Protein AF-A0A1D1Z7X8-F1 (afdb_monomer)

Solvent-accessible surface area (backbone atoms only — not comparable to full-atom values): 15334 Å² total; per-residue (Å²): 135,70,69,63,62,55,56,52,53,52,50,54,51,50,54,54,48,56,72,64,55,74,83,73,84,87,85,90,83,86,85,88,86,89,80,90,84,84,87,86,90,85,90,82,87,83,89,82,79,88,72,81,82,78,79,73,79,79,70,75,81,59,60,70,57,56,52,48,51,51,53,49,52,49,48,50,51,47,45,63,72,40,41,64,57,66,52,46,54,58,52,51,52,50,52,52,54,50,63,73,69,57,52,79,68,55,54,52,53,49,51,53,51,50,66,76,37,48,67,60,52,52,52,52,50,50,51,49,54,50,50,51,50,51,49,63,71,69,49,81,80,85,85,76,86,88,79,84,56,75,56,77,78,62,76,87,37,45,44,31,65,66,59,48,53,50,50,48,58,72,53,64,83,52,56,74,68,54,48,53,49,52,50,55,46,52,79,67,64,80,67,56,60,86,35,69,54,64,72,39,67,74,42,89,63,61,54,84,43,74,69,54,53,50,54,50,50,51,52,46,53,50,50,15,47,56,51,35,35,65,75,67,68,54,56,78,87,74,59,89,76,88,133

Nearest PDB structures (foldseek):
  8ave-assembly1_C  TM=1.870E-01  e=8.401E+00  Homo sapiens

Mean predicted aligned error: 17.9 Å

Sequence (243 aa):
MEGDRGVEMERVNSGMQHLLAVDGTGEEGGDAVTSRDGSGAGDSQAHRQLQPQKQQNRRLPDFLQTVNLKYVKLGYHYLITYLVTLLLIPLMAVIIIELSRTSPNDLHQLWLSLQYNLVGVLVCSTFLVFGSTAYYMTRPRTIYLVDYACYRAPDALRASFGRFMDHSRLNGAFDESALEFQRKILERSGLGDETYVPEAMHHLPPQPSMAAARKEAEQVIFGALDVLFRNTAIRPKDVGILV

InterPro domains:
  IPR012392 Very-long-chain 3-ketoacyl-CoA synthase [PTHR31561] (86-243)
  IPR013601 FAE1/Type III polyketide synthase-like protein [PF08392] (135-243)
  IPR016039 Thiolase-like [SSF53901] (129-243)

Secondary structure (DSSP, 8-state):
--HHHHHHHHHHHHHHHHHHHTT-----------------------------------PPP-HHHHHHHHHHHHHHHHHHHHHHHHHHHHHHHHHHHHHHH--HHHHHHHHHHHHHTHHHHHHHHHHHHHHHHHHHHHSPPPP-----------GGGB--HHHHHHHHHHT----HHHHHHHHHHHHHS---TT-B--GGGGSSS----HHHHHHHHHHHHHHHHHHHHHHH---GGG-----

pLDDT: mean 74.36, std 23.83, range [25.55, 97.88]

Radius of gyration: 36.3 Å; Cα contacts (8 Å, |Δi|>4): 78; chains: 1; bounding b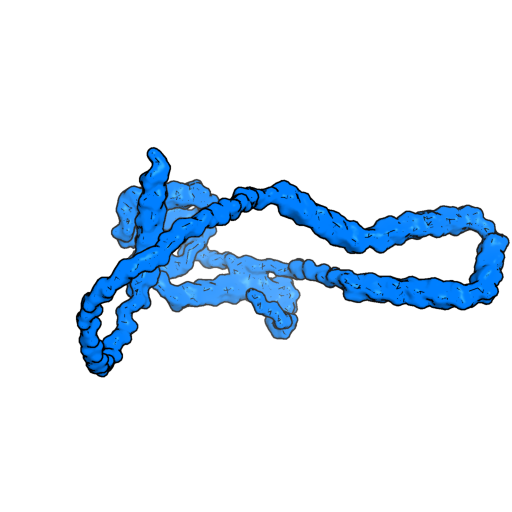ox: 63×59×100 Å

Organism: NCBI:txid1678845

Foldseek 3Di:
DPVVVVVVVVVVVVLVVVVVCPVPDDDDDDDDDDDDDDDDDDDDDDDDDDDDPPPPPPDDPPVVVVVVVVVVVVVVVVCVLCVCVVVVVVVVVVVVVCVVVDDPVVVVVVVVVCVVPVVVVVVVVVCVVVVVVCSVVPDDDDDDDPDFFFADDPPVQQAALVNLLVLVVQLVSDDPVRSVVVSVCCVVVPDHSRDGDQPQVNDNVRHDDPVSVVVVCCCGVVRGVVVVCVVNVDDPVNDPDDD

Structure (mmCIF, N/CA/C/O backbone):
data_AF-A0A1D1Z7X8-F1
#
_entry.id   AF-A0A1D1Z7X8-F1
#
loop_
_atom_site.group_PDB
_atom_site.id
_atom_site.type_symbol
_atom_site.label_atom_id
_atom_site.label_alt_id
_atom_site.label_comp_id
_atom_site.label_asym_id
_atom_site.label_entity_id
_atom_site.label_seq_id
_atom_site.pdbx_PDB_ins_code
_atom_site.Cartn_x
_atom_site.Cartn_y
_atom_site.Cartn_z
_atom_site.occupancy
_atom_site.B_iso_or_equiv
_atom_site.auth_seq_id
_atom_site.auth_comp_id
_atom_site.auth_asym_id
_atom_site.auth_atom_id
_atom_site.pdbx_PDB_model_num
ATOM 1 N N . MET A 1 1 ? 12.574 11.710 39.703 1.00 45.50 1 MET A N 1
ATOM 2 C CA . MET A 1 1 ? 11.470 11.939 38.744 1.00 45.50 1 MET A CA 1
ATOM 3 C C . MET A 1 1 ? 11.555 11.059 37.483 1.00 45.50 1 MET A C 1
ATOM 5 O O . MET A 1 1 ? 10.720 11.211 36.602 1.00 45.50 1 MET A O 1
ATOM 9 N N . GLU A 1 2 ? 12.479 10.087 37.414 1.00 38.19 2 GLU A N 1
ATOM 10 C CA . GLU A 1 2 ? 12.555 9.107 36.306 1.00 38.19 2 GLU A CA 1
ATOM 11 C C . GLU A 1 2 ? 11.939 7.739 36.664 1.00 38.19 2 GLU A C 1
ATOM 13 O O . GLU A 1 2 ? 11.502 7.014 35.781 1.00 38.19 2 GLU A O 1
ATOM 18 N N . GLY A 1 3 ? 11.871 7.396 37.958 1.00 36.97 3 GLY A N 1
ATOM 19 C CA . GLY A 1 3 ? 11.413 6.078 38.422 1.00 36.97 3 GLY A CA 1
ATOM 20 C C . GLY A 1 3 ? 9.899 5.852 38.355 1.00 36.97 3 GLY A C 1
ATOM 21 O O . GLY A 1 3 ? 9.470 4.717 38.203 1.00 36.97 3 GLY A O 1
ATOM 22 N N . ASP A 1 4 ? 9.094 6.915 38.409 1.00 46.50 4 ASP A N 1
ATOM 23 C CA . ASP A 1 4 ? 7.625 6.808 38.477 1.00 46.50 4 ASP A CA 1
ATOM 24 C C . ASP A 1 4 ? 6.996 6.509 37.101 1.00 46.50 4 ASP A C 1
ATOM 26 O O . ASP A 1 4 ? 6.030 5.763 36.982 1.00 46.50 4 ASP A O 1
ATOM 30 N N . ARG A 1 5 ? 7.640 6.986 36.025 1.00 48.72 5 ARG A N 1
ATOM 31 C CA . ARG A 1 5 ? 7.215 6.759 34.631 1.00 48.72 5 ARG A CA 1
ATOM 32 C C . ARG A 1 5 ? 7.403 5.309 34.170 1.00 48.72 5 ARG A C 1
ATOM 34 O O . ARG A 1 5 ? 6.677 4.848 33.294 1.00 48.72 5 ARG A O 1
ATOM 41 N N . GLY A 1 6 ? 8.378 4.598 34.744 1.00 42.38 6 GLY A N 1
ATOM 42 C CA . GLY A 1 6 ? 8.618 3.180 34.452 1.00 42.38 6 GLY A CA 1
ATOM 43 C C . GLY A 1 6 ? 7.566 2.271 35.089 1.00 42.38 6 GLY A C 1
ATOM 44 O O . GLY A 1 6 ? 7.064 1.360 34.438 1.00 42.38 6 GLY A O 1
ATOM 45 N N . VAL A 1 7 ? 7.169 2.582 36.324 1.00 49.97 7 VAL A N 1
ATOM 46 C CA . VAL A 1 7 ? 6.159 1.821 37.074 1.00 49.97 7 VAL A CA 1
ATOM 47 C C . VAL A 1 7 ? 4.753 2.024 36.490 1.00 49.97 7 VAL A C 1
ATOM 49 O O . VAL A 1 7 ? 3.949 1.095 36.474 1.00 49.97 7 VAL A O 1
ATOM 52 N N . GLU A 1 8 ? 4.457 3.212 35.954 1.00 50.00 8 GLU A N 1
ATOM 53 C CA . GLU A 1 8 ? 3.184 3.518 35.286 1.00 50.00 8 GLU A CA 1
ATOM 54 C C . GLU A 1 8 ? 3.036 2.771 33.946 1.00 50.00 8 GLU A C 1
ATOM 56 O O . GLU A 1 8 ?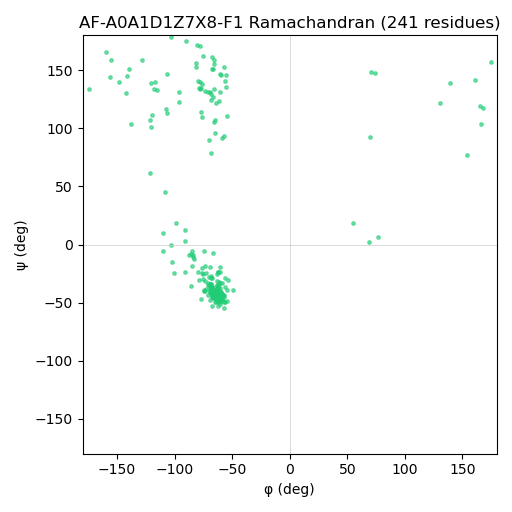 1.999 2.159 33.689 1.00 50.00 8 GLU A O 1
ATOM 61 N N . MET A 1 9 ? 4.106 2.702 33.144 1.00 51.19 9 MET A N 1
ATOM 62 C CA . MET A 1 9 ? 4.153 1.895 31.914 1.00 51.19 9 MET A CA 1
ATOM 63 C C . MET A 1 9 ? 3.985 0.393 32.185 1.00 51.19 9 MET A C 1
ATOM 65 O O . MET A 1 9 ? 3.295 -0.299 31.436 1.00 51.19 9 MET A O 1
ATOM 69 N N . GLU A 1 10 ? 4.585 -0.120 33.262 1.00 41.56 10 GLU A N 1
ATOM 70 C CA . GLU A 1 10 ? 4.494 -1.536 33.634 1.00 41.56 10 GLU A CA 1
ATOM 71 C C . GLU A 1 10 ? 3.081 -1.917 34.113 1.00 41.56 10 GLU A C 1
ATOM 73 O O . GLU A 1 10 ? 2.591 -2.998 33.786 1.00 41.56 10 GLU A O 1
ATOM 78 N N . ARG A 1 11 ? 2.362 -0.999 34.781 1.00 47.16 11 ARG A N 1
ATOM 79 C CA . ARG A 1 11 ? 0.949 -1.194 35.162 1.00 47.16 11 ARG A CA 1
ATOM 80 C C . ARG A 1 11 ? -0.015 -1.115 33.979 1.00 47.16 11 ARG A C 1
ATOM 82 O O . ARG A 1 11 ? -0.945 -1.914 33.923 1.00 47.16 11 ARG A O 1
ATOM 89 N N . VAL A 1 12 ? 0.219 -0.221 33.015 1.00 57.09 12 VAL A N 1
ATOM 90 C CA . VAL A 1 12 ? -0.582 -0.145 31.776 1.00 57.09 12 VAL A CA 1
ATOM 91 C C . VAL A 1 12 ? -0.389 -1.405 30.924 1.00 57.09 12 VAL A C 1
ATOM 93 O O . VAL A 1 12 ? -1.363 -1.979 30.440 1.00 57.09 12 VAL A O 1
ATOM 96 N N . ASN A 1 13 ? 0.850 -1.893 30.804 1.00 37.47 13 ASN A N 1
ATOM 97 C CA . ASN A 1 13 ? 1.148 -3.144 30.106 1.00 37.47 13 ASN A CA 1
ATOM 98 C C . ASN A 1 13 ? 0.532 -4.358 30.829 1.00 37.47 13 ASN A C 1
ATOM 100 O O . ASN A 1 13 ? -0.032 -5.235 30.182 1.00 37.47 13 ASN A O 1
ATOM 104 N N . SER A 1 14 ? 0.559 -4.375 32.166 1.00 39.00 14 SER A N 1
ATOM 105 C CA . SER A 1 14 ? -0.084 -5.412 32.985 1.00 39.00 14 SER A CA 1
ATOM 106 C C . SER A 1 14 ? -1.616 -5.415 32.841 1.00 39.00 14 SER A C 1
ATOM 108 O O . SER A 1 14 ? -2.216 -6.474 32.668 1.00 39.00 14 SER A O 1
ATOM 110 N N . GLY A 1 15 ? -2.261 -4.242 32.791 1.00 46.81 15 GLY A N 1
ATOM 111 C CA . GLY A 1 15 ? -3.705 -4.121 32.545 1.00 46.81 15 GLY A CA 1
ATOM 112 C C . GLY A 1 15 ? -4.127 -4.565 31.139 1.00 46.81 15 GLY A C 1
ATOM 113 O O . GLY A 1 15 ? -5.135 -5.254 30.982 1.00 46.81 15 GLY A O 1
ATOM 114 N N . MET A 1 16 ? -3.326 -4.250 30.114 1.00 47.25 16 MET A N 1
ATOM 115 C CA . MET A 1 16 ? -3.554 -4.739 28.747 1.00 47.25 16 MET A CA 1
ATOM 116 C C . MET A 1 16 ? -3.322 -6.250 28.618 1.00 47.25 16 MET A C 1
ATOM 118 O O . MET A 1 16 ? -4.069 -6.924 27.910 1.00 47.25 16 MET A O 1
ATOM 122 N N . GLN A 1 17 ? -2.330 -6.802 29.323 1.00 39.53 17 GLN A N 1
ATOM 123 C CA . GLN A 1 17 ? -2.089 -8.247 29.367 1.00 39.53 17 GLN A CA 1
ATOM 124 C C . GLN A 1 17 ? -3.207 -8.988 30.102 1.00 39.53 17 GLN A C 1
ATOM 126 O O . GLN A 1 17 ? -3.608 -10.058 29.658 1.00 39.53 17 GLN A O 1
ATOM 131 N N . HIS A 1 18 ? -3.781 -8.406 31.156 1.00 37.75 18 HIS A N 1
ATOM 132 C CA . HIS A 1 18 ? -4.925 -8.993 31.854 1.00 37.75 18 HIS A CA 1
ATOM 133 C C . HIS A 1 18 ? -6.205 -8.984 30.998 1.00 37.75 18 HIS A C 1
ATOM 135 O O . HIS A 1 18 ? -7.032 -9.878 31.132 1.00 37.75 18 HIS A O 1
ATOM 141 N N . LEU A 1 19 ? -6.361 -8.030 30.072 1.00 42.38 19 LEU A N 1
ATOM 142 C CA . LEU A 1 19 ? -7.465 -8.027 29.101 1.00 42.38 19 LEU A CA 1
ATOM 143 C C . LEU A 1 19 ? -7.293 -9.101 28.006 1.00 42.38 19 LEU A C 1
ATOM 145 O O . LEU A 1 19 ? -8.279 -9.558 27.437 1.00 42.38 19 LEU A O 1
ATOM 149 N N . LEU A 1 20 ? -6.052 -9.521 27.732 1.00 41.31 20 LEU A N 1
ATOM 150 C CA . LEU A 1 20 ? -5.718 -10.589 26.778 1.00 41.31 20 LEU A CA 1
ATOM 151 C C . LEU A 1 20 ? -5.649 -11.985 27.428 1.00 41.31 20 LEU A C 1
ATOM 153 O O . LEU A 1 20 ? -5.824 -12.983 26.738 1.00 41.31 20 LEU A O 1
ATOM 157 N N . ALA A 1 21 ? -5.404 -12.073 28.738 1.00 32.09 21 ALA A N 1
ATOM 158 C CA . ALA A 1 21 ? -5.201 -13.337 29.454 1.00 32.09 21 ALA A CA 1
ATOM 159 C C . ALA A 1 21 ? -6.494 -14.005 29.962 1.00 32.09 21 ALA A C 1
ATOM 161 O O . ALA A 1 21 ? -6.448 -15.148 30.413 1.00 32.09 21 ALA A O 1
ATOM 162 N N . VAL A 1 22 ? -7.649 -13.335 29.884 1.00 39.47 22 VAL A N 1
ATOM 163 C CA . VAL A 1 22 ? -8.938 -13.892 30.351 1.00 39.47 22 VAL A CA 1
ATOM 164 C C . VAL A 1 22 ? -9.511 -14.962 29.398 1.00 39.47 22 VAL A C 1
ATOM 166 O O . VAL A 1 22 ? -10.458 -15.647 29.762 1.00 39.47 22 VAL A O 1
ATOM 169 N N . ASP A 1 23 ? -8.895 -15.205 28.236 1.00 41.06 23 ASP A N 1
ATOM 170 C CA . ASP A 1 23 ? -9.329 -16.238 27.269 1.00 41.06 23 ASP A CA 1
ATOM 171 C C . ASP A 1 23 ? -8.519 -17.556 27.354 1.00 41.06 23 ASP A C 1
ATOM 173 O O . ASP A 1 23 ? -8.474 -18.345 26.414 1.00 41.06 23 ASP A O 1
ATOM 177 N N . GLY A 1 24 ? -7.820 -17.794 28.472 1.00 33.66 24 GLY A N 1
ATOM 178 C CA . GLY A 1 24 ? -6.835 -18.876 28.602 1.00 33.66 24 GLY A CA 1
ATOM 179 C C . GLY A 1 24 ? -7.184 -20.054 29.518 1.00 33.66 24 GLY A C 1
ATOM 180 O O . GLY A 1 24 ? -6.280 -20.835 29.809 1.00 33.66 24 GLY A O 1
ATOM 181 N N . THR A 1 25 ? -8.416 -20.205 30.022 1.00 31.66 25 THR A N 1
ATOM 182 C CA . THR A 1 25 ? -8.720 -21.285 30.989 1.00 31.66 25 THR A CA 1
ATOM 183 C C . THR A 1 25 ? -10.055 -21.997 30.754 1.00 31.66 25 THR A C 1
ATOM 185 O O . THR A 1 25 ? -11.112 -21.508 31.147 1.00 31.66 25 THR A O 1
ATOM 188 N N . GLY A 1 26 ? -9.953 -23.203 30.189 1.00 27.92 26 GLY A N 1
ATOM 189 C CA . GLY A 1 26 ? -10.945 -24.287 30.135 1.00 27.92 26 GLY A CA 1
ATOM 190 C C . GLY A 1 26 ? -10.475 -25.297 29.076 1.00 27.92 26 GLY A C 1
ATOM 191 O O . GLY A 1 26 ? -10.257 -24.896 27.943 1.00 27.92 26 GLY A O 1
ATOM 192 N N . GLU A 1 27 ? -10.187 -26.575 29.317 1.00 29.81 27 GLU A N 1
ATOM 193 C CA . GLU A 1 27 ? -10.420 -27.499 30.428 1.00 29.81 27 GLU A CA 1
ATOM 194 C C . GLU A 1 27 ? -9.238 -28.500 30.488 1.00 29.81 27 GLU A C 1
ATOM 196 O O . GLU A 1 27 ? -8.782 -28.976 29.447 1.00 29.81 27 GLU A O 1
ATOM 201 N N . GLU A 1 28 ? -8.758 -28.854 31.688 1.00 28.80 28 GLU A N 1
ATOM 202 C CA . GLU A 1 28 ? -7.925 -30.046 31.917 1.00 28.80 28 GLU A CA 1
ATOM 203 C C . GLU A 1 28 ? -8.817 -31.205 32.389 1.00 28.80 28 GLU A C 1
ATOM 205 O O . GLU A 1 28 ? -9.485 -31.106 33.420 1.00 28.80 28 GLU A O 1
ATOM 210 N N . GLY A 1 29 ? -8.793 -32.322 31.657 1.00 26.14 29 GLY A N 1
ATOM 211 C CA . GLY A 1 29 ? -9.195 -33.645 32.135 1.00 26.14 29 GLY A CA 1
ATOM 212 C C . GLY A 1 29 ? -7.936 -34.486 32.334 1.00 26.14 29 GLY A C 1
ATOM 213 O O . GLY A 1 29 ? -7.214 -34.744 31.373 1.00 26.14 29 GLY A O 1
ATOM 214 N N . GLY A 1 30 ? -7.640 -34.824 33.589 1.00 25.55 30 GLY A N 1
ATOM 215 C CA . GLY A 1 30 ? -6.384 -35.442 34.000 1.00 25.55 30 GLY A CA 1
ATOM 216 C C . GLY A 1 30 ? -6.284 -36.948 33.772 1.00 25.55 30 GLY A C 1
ATOM 217 O O . GLY A 1 30 ? -7.265 -37.615 33.476 1.00 25.55 30 GLY A O 1
ATOM 218 N N . ASP A 1 31 ? -5.074 -37.456 33.999 1.00 26.67 31 ASP A N 1
ATOM 219 C CA . ASP A 1 31 ? -4.826 -38.785 34.548 1.00 26.67 31 ASP A CA 1
ATOM 220 C C . ASP A 1 31 ? -3.448 -38.821 35.224 1.00 26.67 31 ASP A C 1
ATOM 222 O O . ASP A 1 31 ? -2.499 -38.133 34.846 1.00 26.67 31 ASP 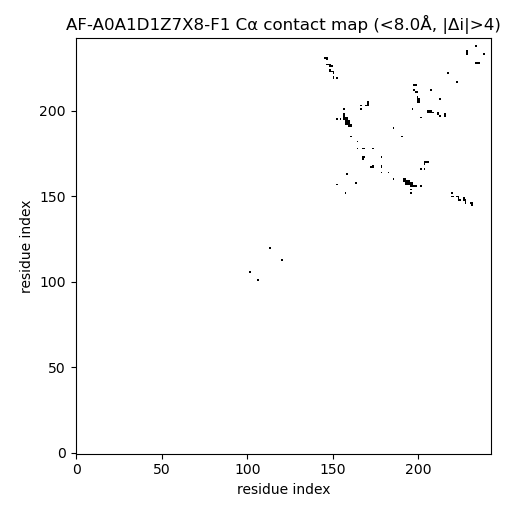A O 1
ATOM 226 N N . ALA A 1 32 ? -3.401 -39.580 36.312 1.00 27.08 32 ALA A N 1
ATOM 227 C CA . ALA A 1 32 ? -2.393 -39.554 37.356 1.00 27.08 32 ALA A CA 1
ATOM 228 C C . ALA A 1 32 ? -1.195 -40.500 37.112 1.00 27.08 32 ALA A C 1
ATOM 230 O O . ALA A 1 32 ? -1.231 -41.369 36.246 1.00 27.08 32 ALA A O 1
ATOM 231 N N . VAL A 1 33 ? -0.207 -40.399 38.020 1.00 29.33 33 VAL A N 1
ATOM 232 C CA . VAL A 1 33 ? 0.449 -41.509 38.760 1.00 29.33 33 VAL A CA 1
ATOM 233 C C . VAL A 1 33 ? 1.999 -41.504 38.749 1.00 29.33 33 VAL A C 1
ATOM 235 O O . VAL A 1 33 ? 2.650 -41.693 37.728 1.00 29.33 33 VAL A O 1
ATOM 238 N N . THR A 1 34 ? 2.538 -41.451 39.985 1.00 28.58 34 THR A N 1
ATOM 239 C CA . THR A 1 34 ? 3.837 -41.939 40.536 1.00 28.58 34 THR A CA 1
ATOM 240 C C . THR A 1 34 ? 5.159 -41.256 40.164 1.00 28.58 34 THR A C 1
ATOM 242 O O . THR A 1 34 ? 5.353 -40.862 39.030 1.00 28.58 34 THR A O 1
ATOM 245 N N . SER A 1 35 ? 6.204 -41.185 41.001 1.00 26.95 35 SER A N 1
ATOM 246 C CA . SER A 1 35 ? 6.477 -41.341 42.450 1.00 26.95 35 SER A CA 1
ATOM 247 C C . SER A 1 35 ? 8.007 -41.236 42.624 1.00 26.95 35 SER A C 1
ATOM 249 O O . SER A 1 35 ? 8.727 -41.641 41.715 1.00 26.95 35 SER A O 1
ATOM 251 N N . ARG A 1 36 ? 8.451 -40.882 43.848 1.00 29.61 36 ARG A N 1
ATOM 252 C CA . ARG A 1 36 ? 9.789 -41.111 44.457 1.00 29.61 36 ARG A CA 1
ATOM 253 C C . ARG A 1 36 ? 10.938 -40.238 43.946 1.00 29.61 36 ARG A C 1
ATOM 255 O O . ARG A 1 36 ? 11.033 -39.970 42.762 1.00 29.61 36 ARG A O 1
ATOM 262 N N . ASP A 1 37 ? 11.950 -39.860 44.718 1.00 27.94 37 ASP A N 1
ATOM 263 C CA . ASP A 1 37 ? 12.318 -39.767 46.150 1.00 27.94 37 ASP A CA 1
ATOM 264 C C . ASP A 1 37 ? 13.855 -39.669 46.087 1.00 27.94 37 ASP A C 1
ATOM 266 O O . ASP A 1 37 ? 14.458 -40.380 45.280 1.00 27.94 37 ASP A O 1
ATOM 270 N N . GLY A 1 38 ? 14.525 -38.873 46.929 1.00 28.16 38 GLY A N 1
ATOM 271 C CA . GLY A 1 38 ? 15.983 -39.029 47.055 1.00 28.16 38 GLY A CA 1
ATOM 272 C C . GLY A 1 38 ? 16.780 -37.815 47.504 1.00 28.16 38 GLY A C 1
ATOM 273 O O . GLY A 1 38 ? 17.472 -37.192 46.709 1.00 28.16 38 GLY A O 1
ATOM 274 N N . SER A 1 39 ? 16.717 -37.539 48.802 1.00 27.42 39 SER A N 1
ATOM 275 C CA . SER A 1 39 ? 17.657 -36.712 49.564 1.00 27.42 39 SER A CA 1
ATOM 276 C C . SER A 1 39 ? 19.054 -37.356 49.646 1.00 27.42 39 SER A C 1
ATOM 278 O O . SER A 1 39 ? 19.153 -38.581 49.699 1.00 27.42 39 SER A O 1
ATOM 280 N N . GLY A 1 40 ? 20.124 -36.554 49.749 1.00 27.23 40 GLY A N 1
ATOM 281 C CA . GLY A 1 40 ? 21.440 -37.053 50.173 1.00 27.23 40 GLY A CA 1
ATOM 282 C C . GLY A 1 40 ? 22.620 -36.110 49.927 1.00 27.23 40 GLY A C 1
ATOM 283 O O . GLY A 1 40 ? 23.104 -35.995 48.808 1.00 27.23 40 GLY A O 1
ATOM 284 N N . ALA A 1 41 ? 23.086 -35.467 50.997 1.00 28.92 41 ALA A N 1
ATOM 285 C CA . ALA A 1 41 ? 24.254 -34.589 51.079 1.00 28.92 41 ALA A CA 1
ATOM 286 C C . ALA A 1 41 ? 25.606 -35.341 51.072 1.00 28.92 41 ALA A C 1
ATOM 288 O O . ALA A 1 41 ? 25.659 -36.520 51.417 1.00 28.92 41 ALA A O 1
ATOM 289 N N . GLY A 1 42 ? 26.708 -34.633 50.784 1.00 27.52 42 GLY A N 1
ATOM 290 C CA . GLY A 1 42 ? 28.072 -35.108 51.064 1.00 27.52 42 GLY A CA 1
ATOM 291 C C . GLY A 1 42 ? 29.187 -34.284 50.408 1.00 27.52 42 GLY A C 1
ATOM 292 O O . GLY A 1 42 ? 29.273 -34.218 49.188 1.00 27.52 42 GLY A O 1
ATOM 293 N N . ASP A 1 43 ? 30.027 -33.673 51.245 1.00 28.88 43 ASP A N 1
ATOM 294 C CA . ASP A 1 43 ? 31.142 -32.759 50.961 1.00 28.88 43 ASP A CA 1
ATOM 295 C C . ASP A 1 43 ? 32.252 -33.292 50.036 1.00 28.88 43 ASP A C 1
ATOM 297 O O . ASP A 1 43 ? 32.589 -34.474 50.080 1.00 28.88 43 ASP A O 1
ATOM 301 N N . SER A 1 44 ? 32.942 -32.380 49.330 1.00 30.84 44 SER A N 1
ATOM 302 C CA . SER A 1 44 ? 34.419 -32.284 49.340 1.00 30.84 44 SER A CA 1
ATOM 303 C C . SER A 1 44 ? 34.939 -31.073 48.552 1.00 30.84 44 SER A C 1
ATOM 305 O O . SER A 1 44 ? 34.517 -30.775 47.437 1.00 30.84 44 SER A O 1
ATOM 307 N N . GLN A 1 45 ? 35.875 -30.369 49.183 1.00 29.20 45 GLN A N 1
ATOM 308 C CA . GLN A 1 45 ? 36.559 -29.158 48.734 1.00 29.20 45 GLN A CA 1
ATOM 309 C C . GLN A 1 45 ? 37.493 -29.393 47.531 1.00 29.20 45 GLN A C 1
ATOM 311 O O . GLN A 1 45 ? 38.135 -30.433 47.435 1.00 29.20 45 GLN A O 1
ATOM 316 N N . ALA A 1 46 ? 37.671 -28.342 46.716 1.00 29.58 46 ALA A N 1
ATOM 317 C CA . ALA A 1 46 ? 38.958 -27.659 46.478 1.00 29.58 46 ALA A CA 1
ATOM 318 C C . ALA A 1 46 ? 39.219 -27.261 45.006 1.00 29.58 46 ALA A C 1
ATOM 320 O O . ALA A 1 46 ? 39.012 -28.021 44.069 1.00 29.58 46 ALA A O 1
ATOM 321 N N . HIS A 1 47 ? 39.767 -26.049 44.862 1.00 30.67 47 HIS A N 1
ATOM 322 C CA . HIS A 1 47 ? 40.393 -25.450 43.675 1.00 30.67 47 HIS A CA 1
ATOM 323 C C . HIS A 1 47 ? 39.502 -25.078 42.475 1.00 30.67 47 HIS A C 1
ATOM 325 O O . HIS A 1 47 ? 39.380 -25.806 41.495 1.00 30.67 47 HIS A O 1
ATOM 331 N N . ARG A 1 48 ? 39.037 -23.818 42.456 1.00 31.55 48 ARG A N 1
ATOM 332 C CA . ARG A 1 48 ? 38.778 -23.096 41.200 1.00 31.55 48 ARG A CA 1
ATOM 333 C C . ARG A 1 48 ? 39.619 -21.822 41.162 1.00 31.55 48 ARG A C 1
ATOM 335 O O . ARG A 1 48 ? 39.385 -20.875 41.904 1.00 31.55 48 ARG A O 1
ATOM 342 N N . GLN A 1 49 ? 40.643 -21.865 40.316 1.00 33.50 49 GLN A N 1
ATOM 343 C CA . GLN A 1 49 ? 41.537 -20.762 39.979 1.00 33.50 49 GLN A CA 1
ATOM 344 C C .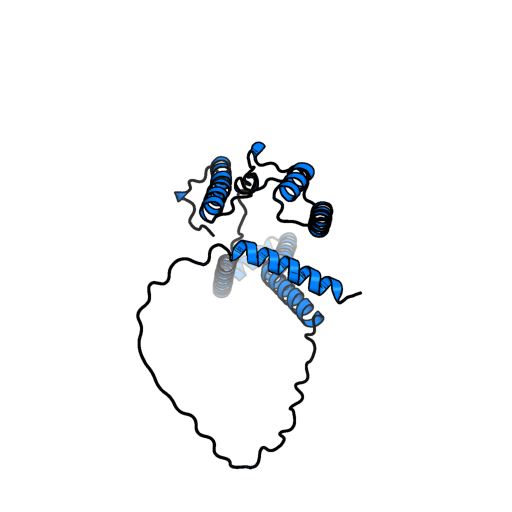 GLN A 1 49 ? 40.733 -19.548 39.483 1.00 33.50 49 GLN A C 1
ATOM 346 O O . GLN A 1 49 ? 39.837 -19.699 38.649 1.00 33.50 49 GLN A O 1
ATOM 351 N N . LEU A 1 50 ? 41.080 -18.346 39.956 1.00 37.25 50 LEU A N 1
ATOM 352 C CA . LEU A 1 50 ? 40.665 -17.101 39.314 1.00 37.25 50 LEU A CA 1
ATOM 353 C C . LEU A 1 50 ? 41.307 -17.035 37.923 1.00 37.25 50 LEU A C 1
ATOM 355 O O . LEU A 1 50 ? 42.510 -16.816 37.794 1.00 37.25 50 LEU A O 1
ATOM 359 N N . GLN A 1 51 ? 40.502 -17.231 36.882 1.00 32.28 51 GLN A N 1
ATOM 360 C CA . GLN A 1 51 ? 40.888 -16.874 35.521 1.00 32.28 51 GLN A CA 1
ATOM 361 C C . GLN A 1 51 ? 40.782 -15.349 35.353 1.00 32.28 51 GLN A C 1
ATOM 363 O O . GLN A 1 51 ? 39.803 -14.755 35.814 1.00 32.28 51 GLN A O 1
ATOM 368 N N . PRO A 1 52 ? 41.749 -14.694 34.691 1.00 36.44 52 PRO A N 1
ATOM 369 C CA . PRO A 1 52 ? 41.674 -13.266 34.426 1.00 36.44 52 PRO A CA 1
ATOM 370 C C . PRO A 1 52 ? 40.517 -12.989 33.462 1.00 36.44 52 PRO A C 1
ATOM 372 O O . PRO A 1 52 ? 40.432 -13.591 32.388 1.00 36.44 52 PRO A O 1
ATOM 375 N N . GLN A 1 53 ? 39.624 -12.067 33.837 1.00 34.81 53 GLN A N 1
ATOM 376 C CA . GLN A 1 53 ? 38.611 -11.536 32.930 1.00 34.81 53 GLN A CA 1
ATOM 377 C C . GLN A 1 53 ? 39.308 -10.989 31.682 1.00 34.81 53 GLN A C 1
ATOM 379 O O . GLN A 1 53 ? 39.991 -9.966 31.717 1.00 34.81 53 GLN A O 1
ATOM 384 N N . LYS A 1 54 ? 39.120 -11.679 30.556 1.00 37.56 54 LYS A N 1
ATOM 385 C CA . LYS A 1 54 ? 39.459 -11.172 29.232 1.00 37.56 54 LYS A CA 1
ATOM 386 C C . LYS A 1 54 ? 38.546 -9.978 28.980 1.00 37.56 54 LYS A C 1
ATOM 388 O O . LYS A 1 54 ? 37.391 -10.148 28.599 1.00 37.56 54 LYS A O 1
ATOM 393 N N . GLN A 1 55 ? 39.059 -8.785 29.257 1.00 41.34 55 GLN A N 1
ATOM 394 C CA . GLN A 1 55 ? 38.403 -7.510 29.011 1.00 41.34 55 GLN A CA 1
ATOM 395 C C . GLN A 1 55 ? 38.102 -7.414 27.511 1.00 41.34 55 GLN A C 1
ATOM 397 O O . GLN A 1 55 ? 38.943 -7.030 26.699 1.00 41.34 55 GLN A O 1
ATOM 402 N N . GLN A 1 56 ? 36.907 -7.862 27.121 1.00 43.56 56 GLN A N 1
ATOM 403 C CA . GLN A 1 56 ? 36.392 -7.664 25.779 1.00 43.56 56 GLN A CA 1
ATOM 404 C C . GLN A 1 56 ? 36.181 -6.167 25.623 1.00 43.56 56 GLN A C 1
ATOM 406 O O . GLN A 1 56 ? 35.272 -5.577 26.203 1.00 43.56 56 GLN A O 1
ATOM 411 N N . ASN A 1 57 ? 37.091 -5.562 24.872 1.00 39.41 57 ASN A N 1
ATOM 412 C CA . ASN A 1 57 ? 37.043 -4.179 24.457 1.00 39.41 57 ASN A CA 1
ATOM 413 C C . ASN A 1 57 ? 35.722 -3.959 23.697 1.00 39.41 57 ASN A C 1
ATOM 415 O O . ASN A 1 57 ? 35.626 -4.255 22.506 1.00 39.41 57 ASN A O 1
ATOM 419 N N . ARG A 1 58 ? 34.677 -3.514 24.406 1.00 45.84 58 ARG A N 1
ATOM 420 C CA . ARG A 1 58 ? 33.405 -3.066 23.831 1.00 45.84 58 ARG A CA 1
ATOM 421 C C . ARG A 1 58 ? 33.678 -1.764 23.081 1.00 45.84 58 ARG A C 1
ATOM 423 O O . ARG A 1 58 ? 33.429 -0.677 23.593 1.00 45.84 58 ARG A O 1
ATOM 430 N N . ARG A 1 59 ? 34.242 -1.872 21.878 1.00 57.06 59 ARG A N 1
ATOM 431 C CA . ARG A 1 59 ? 34.264 -0.765 20.920 1.00 57.06 59 ARG A CA 1
ATOM 432 C C . ARG A 1 59 ? 32.812 -0.472 20.547 1.00 57.06 59 ARG A C 1
ATOM 434 O O . ARG A 1 59 ? 32.107 -1.382 20.111 1.00 57.06 59 ARG A O 1
ATOM 441 N N . LEU A 1 60 ? 32.360 0.762 20.774 1.00 54.94 60 LEU A N 1
ATOM 442 C CA . LEU A 1 60 ? 31.061 1.213 20.277 1.00 54.94 60 LEU A CA 1
ATOM 443 C C . LEU A 1 60 ? 31.027 1.027 18.748 1.00 54.94 60 LEU A C 1
ATOM 445 O O . LEU A 1 60 ? 32.047 1.275 18.100 1.00 54.94 60 LEU A O 1
ATOM 449 N N . PRO A 1 61 ? 29.899 0.587 18.162 1.00 57.72 61 PRO A N 1
ATOM 450 C CA . PRO A 1 61 ? 29.777 0.526 16.716 1.00 57.72 61 PRO A CA 1
ATOM 451 C C . PRO A 1 61 ? 29.911 1.940 16.146 1.00 57.72 61 PRO A C 1
ATOM 453 O O . PRO A 1 61 ? 29.174 2.849 16.530 1.00 57.72 61 PRO A O 1
ATOM 456 N N . ASP A 1 62 ? 30.874 2.124 15.246 1.00 59.50 62 ASP A N 1
ATOM 457 C CA . ASP A 1 62 ? 31.111 3.392 14.564 1.00 59.50 62 ASP A CA 1
ATOM 458 C C . ASP A 1 62 ? 29.956 3.662 13.589 1.00 59.50 62 ASP A C 1
ATOM 460 O O . ASP A 1 62 ? 29.966 3.260 12.421 1.00 59.50 62 ASP A O 1
ATOM 464 N N . PHE A 1 63 ? 28.921 4.347 14.078 1.00 56.97 63 PHE A N 1
ATOM 465 C CA . PHE A 1 63 ? 27.727 4.667 13.297 1.00 56.97 63 PHE A CA 1
ATOM 466 C C . PHE A 1 63 ? 28.070 5.433 12.012 1.00 56.97 63 PHE A C 1
ATOM 468 O O . PHE A 1 63 ? 27.492 5.150 10.960 1.00 56.97 63 PHE A O 1
ATOM 475 N N . LEU A 1 64 ? 29.071 6.323 12.065 1.00 54.19 64 LEU A N 1
ATOM 476 C CA . LEU A 1 64 ? 29.584 7.077 10.915 1.00 54.19 64 LEU A CA 1
ATOM 477 C C . LEU A 1 64 ? 30.203 6.183 9.834 1.00 54.19 64 LEU A C 1
ATOM 479 O O . LEU A 1 64 ? 30.118 6.501 8.646 1.00 54.19 64 LEU A O 1
ATOM 483 N N . GLN A 1 65 ? 30.792 5.052 10.225 1.00 57.88 65 GLN A N 1
ATOM 484 C CA . GLN A 1 65 ? 31.354 4.081 9.293 1.00 57.88 65 GLN A CA 1
ATOM 485 C C . GLN A 1 65 ? 30.234 3.295 8.603 1.00 57.88 65 GLN A C 1
ATOM 487 O O . GLN A 1 65 ? 30.279 3.104 7.390 1.00 57.88 65 GLN A O 1
ATOM 492 N N . THR A 1 66 ? 29.168 2.936 9.326 1.00 60.09 66 THR A N 1
ATOM 493 C CA . THR A 1 66 ? 27.981 2.290 8.737 1.00 60.09 66 THR A CA 1
ATOM 494 C C . THR A 1 66 ? 27.176 3.197 7.806 1.00 60.09 66 THR A C 1
ATOM 496 O O . THR A 1 66 ? 26.756 2.724 6.748 1.00 60.09 66 THR A O 1
ATOM 499 N N . VAL A 1 67 ? 26.980 4.489 8.123 1.00 61.50 67 VAL A N 1
ATOM 500 C CA . VAL A 1 67 ? 26.329 5.405 7.164 1.00 61.50 67 VAL A CA 1
ATOM 501 C C . VAL A 1 67 ? 27.214 5.650 5.947 1.00 61.50 67 VAL A C 1
ATOM 503 O O . VAL A 1 67 ? 26.715 5.508 4.834 1.00 61.50 67 VAL A O 1
ATOM 506 N N . ASN A 1 68 ? 28.520 5.903 6.112 1.00 64.25 68 ASN A N 1
ATOM 507 C CA . ASN A 1 68 ? 29.427 6.037 4.967 1.00 64.25 68 ASN A CA 1
ATOM 508 C C . ASN A 1 68 ? 29.417 4.787 4.084 1.00 64.25 68 ASN A C 1
ATOM 510 O O . ASN A 1 68 ? 29.267 4.911 2.878 1.00 64.25 68 ASN A O 1
ATOM 514 N N . LEU A 1 69 ? 29.469 3.579 4.652 1.00 66.12 69 LEU A N 1
ATOM 515 C CA . LEU A 1 69 ? 29.379 2.338 3.875 1.00 66.12 69 LEU A CA 1
ATOM 516 C C . LEU A 1 69 ? 28.040 2.197 3.138 1.00 66.12 69 LEU A C 1
ATOM 518 O O . LEU A 1 69 ? 28.020 1.691 2.018 1.00 66.12 69 LEU A O 1
ATOM 522 N N . LYS A 1 70 ? 26.930 2.674 3.716 1.00 65.00 70 LYS A N 1
ATOM 523 C CA . LYS A 1 70 ? 25.612 2.675 3.062 1.00 65.00 70 LYS A CA 1
ATOM 524 C C . LYS A 1 70 ? 25.572 3.639 1.872 1.00 65.00 70 LYS A C 1
ATOM 526 O O . LYS A 1 70 ? 25.118 3.242 0.801 1.00 65.00 70 LYS A O 1
ATOM 531 N N . TYR A 1 71 ? 26.091 4.858 2.026 1.00 66.56 71 TYR A N 1
ATOM 532 C CA . TYR A 1 71 ? 26.170 5.845 0.941 1.00 66.56 71 TYR A CA 1
ATOM 533 C C . TYR A 1 71 ? 27.195 5.466 -0.126 1.00 66.56 71 TYR A C 1
ATOM 535 O O . TYR A 1 71 ? 26.940 5.655 -1.308 1.00 66.56 71 TYR A O 1
ATOM 543 N N . VAL A 1 72 ? 28.311 4.860 0.267 1.00 75.88 72 VAL A N 1
ATOM 544 C CA . VAL A 1 72 ? 29.334 4.342 -0.645 1.00 75.88 72 VAL A CA 1
ATOM 545 C C . VAL A 1 72 ? 28.776 3.170 -1.451 1.00 75.88 72 VAL A C 1
ATOM 547 O O . VAL A 1 72 ? 28.886 3.155 -2.673 1.00 75.88 72 VAL A O 1
ATOM 550 N N . LYS A 1 73 ? 28.094 2.218 -0.806 1.00 70.38 73 LYS A N 1
ATOM 551 C CA . LYS A 1 73 ? 27.449 1.088 -1.488 1.00 70.38 73 LYS A CA 1
ATOM 552 C C . LYS A 1 73 ? 26.341 1.553 -2.435 1.00 70.38 73 LYS A C 1
ATOM 554 O O . LYS A 1 73 ? 26.244 1.038 -3.544 1.00 70.38 73 LYS A O 1
ATOM 559 N N . LEU A 1 74 ? 25.547 2.545 -2.030 1.00 74.00 74 LEU A N 1
ATOM 560 C CA . LEU A 1 74 ? 24.512 3.144 -2.874 1.00 74.00 74 LEU A CA 1
ATOM 561 C C . LEU A 1 74 ? 25.120 3.924 -4.049 1.00 74.00 74 LEU A C 1
ATOM 563 O O . LEU A 1 74 ? 24.667 3.775 -5.180 1.00 74.00 74 LEU A O 1
ATOM 567 N N . GLY A 1 75 ? 26.180 4.692 -3.793 1.00 73.81 75 GLY A N 1
ATOM 568 C CA . GLY A 1 75 ? 26.908 5.474 -4.787 1.00 73.81 75 GLY A CA 1
ATOM 569 C C . GLY A 1 75 ? 27.570 4.598 -5.843 1.00 73.81 75 GLY A C 1
ATOM 570 O O . GLY A 1 75 ? 27.393 4.856 -7.027 1.00 73.81 75 GLY A O 1
ATOM 571 N N . TYR A 1 76 ? 28.245 3.512 -5.451 1.00 72.38 76 TYR A N 1
ATOM 572 C CA . TYR A 1 76 ? 28.795 2.543 -6.404 1.00 72.38 76 TYR A CA 1
ATOM 573 C C . TYR A 1 76 ? 27.705 1.781 -7.150 1.00 72.38 76 TYR A C 1
ATOM 575 O O . TYR A 1 76 ? 27.857 1.529 -8.339 1.00 72.38 76 TYR A O 1
ATOM 583 N N . HIS A 1 77 ? 26.594 1.437 -6.495 1.00 72.38 77 HIS A N 1
ATOM 584 C CA . HIS A 1 77 ? 25.486 0.773 -7.175 1.00 72.38 77 HIS A CA 1
ATOM 585 C C . HIS A 1 77 ? 24.867 1.676 -8.248 1.00 72.38 77 HIS A C 1
ATOM 587 O O . HIS A 1 77 ? 24.647 1.229 -9.372 1.00 72.38 77 HIS A O 1
ATOM 593 N N . TYR A 1 78 ? 24.671 2.960 -7.939 1.00 72.94 78 TYR A N 1
ATOM 594 C CA . TYR A 1 78 ? 24.232 3.960 -8.906 1.00 72.94 78 TYR A CA 1
ATOM 595 C C . TYR A 1 78 ? 25.289 4.148 -10.002 1.00 72.94 78 TYR A C 1
ATOM 597 O O . TYR A 1 78 ? 24.979 4.021 -11.181 1.00 72.94 78 TYR A O 1
ATOM 605 N N . LEU A 1 79 ? 26.559 4.336 -9.633 1.00 73.06 79 LEU A N 1
ATOM 606 C CA . LEU A 1 79 ? 27.653 4.504 -10.585 1.00 73.06 79 LEU A CA 1
ATOM 607 C C . LEU A 1 79 ? 27.731 3.325 -11.552 1.00 73.06 79 LEU A C 1
ATOM 609 O O . LEU A 1 79 ? 27.717 3.571 -12.740 1.00 73.06 79 LEU A O 1
ATOM 613 N N . ILE A 1 80 ? 27.717 2.072 -11.087 1.00 72.00 80 ILE A N 1
ATOM 614 C CA . ILE A 1 80 ? 27.730 0.868 -11.939 1.00 72.00 80 ILE A CA 1
ATOM 615 C C . ILE A 1 80 ? 26.486 0.810 -12.834 1.00 72.00 80 ILE A C 1
ATOM 617 O O . ILE A 1 80 ? 26.589 0.534 -14.028 1.00 72.00 80 ILE A O 1
ATOM 621 N N . THR A 1 81 ? 25.311 1.116 -12.280 1.00 70.44 81 THR A N 1
ATOM 622 C CA . THR A 1 81 ? 24.036 1.094 -13.014 1.00 70.44 81 THR A CA 1
ATOM 623 C C . THR A 1 81 ? 24.016 2.117 -14.153 1.00 70.44 81 THR A C 1
ATOM 625 O O . THR A 1 81 ? 23.486 1.833 -15.231 1.00 70.44 81 THR A O 1
ATOM 628 N N . TYR A 1 82 ? 24.611 3.291 -13.944 1.00 74.69 82 TYR A N 1
ATOM 629 C CA . TYR A 1 82 ? 24.658 4.379 -14.920 1.00 74.69 82 TYR A CA 1
ATOM 630 C C . TYR A 1 82 ? 26.014 4.509 -15.631 1.00 74.69 82 TYR A C 1
ATOM 632 O O . TYR A 1 82 ? 26.128 5.351 -16.510 1.00 74.69 82 TYR A O 1
ATOM 640 N N . LEU A 1 83 ? 27.016 3.672 -15.329 1.00 79.56 83 LEU A N 1
ATOM 641 C CA . LEU A 1 83 ? 28.380 3.750 -15.880 1.00 79.56 83 LEU A CA 1
ATOM 642 C C . LEU A 1 83 ? 28.363 3.610 -17.397 1.00 79.56 83 LEU A C 1
ATOM 644 O O . LEU A 1 83 ? 28.985 4.391 -18.109 1.00 79.56 83 LEU A O 1
ATOM 648 N N . VAL A 1 84 ? 27.602 2.629 -17.884 1.00 72.81 84 VAL A N 1
ATOM 649 C CA . VAL A 1 84 ? 27.429 2.380 -19.318 1.00 72.81 84 VAL A CA 1
ATOM 650 C C . VAL A 1 84 ? 26.768 3.585 -19.983 1.00 72.81 84 VAL A C 1
ATOM 652 O O . VAL A 1 84 ? 27.214 4.026 -21.034 1.00 72.81 84 VAL A O 1
ATOM 655 N N . THR A 1 85 ? 25.759 4.183 -19.348 1.00 75.06 85 THR A N 1
ATOM 656 C CA . THR A 1 85 ? 25.104 5.400 -19.848 1.00 75.06 85 THR A CA 1
ATOM 657 C C . THR A 1 85 ? 26.057 6.603 -19.833 1.00 75.06 85 THR A C 1
ATOM 659 O O . THR A 1 85 ? 26.128 7.338 -20.813 1.00 75.06 85 THR A O 1
ATOM 662 N N . LEU A 1 86 ? 26.840 6.769 -18.766 1.00 81.94 86 LEU A N 1
ATOM 663 C CA . LEU A 1 86 ? 27.804 7.854 -18.579 1.00 81.94 86 LEU A CA 1
ATOM 664 C C . LEU A 1 86 ? 28.988 7.760 -19.548 1.00 81.94 86 LEU A C 1
ATOM 666 O O . LEU A 1 86 ? 29.5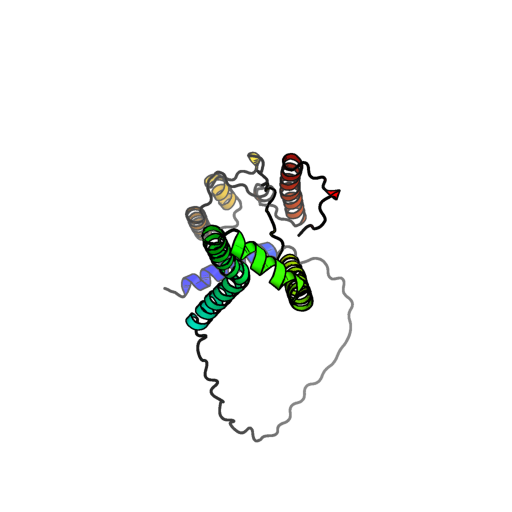34 8.792 -19.917 1.00 81.94 86 LEU A O 1
ATOM 670 N N . LEU A 1 87 ? 29.359 6.554 -19.984 1.00 79.56 87 LEU A N 1
ATOM 671 C CA . LEU A 1 87 ? 30.397 6.329 -20.992 1.00 79.56 87 LEU A CA 1
ATOM 672 C C . LEU A 1 87 ? 29.849 6.413 -22.426 1.00 79.56 87 LEU A C 1
ATOM 674 O O . LEU A 1 87 ? 30.528 6.936 -23.308 1.00 79.56 87 LEU A O 1
ATOM 678 N N . LEU A 1 88 ? 28.613 5.964 -22.667 1.00 79.88 88 LEU A N 1
ATOM 679 C CA . LEU A 1 88 ? 27.986 6.033 -23.991 1.00 79.88 88 LEU A CA 1
ATOM 680 C C . LEU A 1 88 ? 27.645 7.466 -24.418 1.00 79.88 88 LEU A C 1
ATOM 682 O O . LEU A 1 88 ? 27.836 7.796 -25.581 1.00 79.88 88 LEU A O 1
ATOM 686 N N . ILE A 1 89 ? 27.181 8.336 -23.514 1.00 84.50 89 ILE A N 1
ATOM 687 C CA . ILE A 1 89 ? 26.842 9.734 -23.849 1.00 84.50 89 ILE A CA 1
ATOM 688 C C . ILE A 1 89 ? 28.029 10.511 -24.464 1.00 84.50 89 ILE A C 1
ATOM 690 O O . ILE A 1 89 ? 27.869 11.048 -25.563 1.00 84.50 89 ILE A O 1
ATOM 694 N N . PRO A 1 90 ? 29.219 10.583 -23.832 1.00 86.19 90 PRO A N 1
ATOM 695 C CA . PRO A 1 90 ? 30.363 11.285 -24.407 1.00 86.19 90 PRO A CA 1
ATOM 696 C C . PRO A 1 90 ? 30.914 10.571 -25.645 1.00 86.19 90 PRO A C 1
ATOM 698 O O . PRO A 1 90 ? 31.320 11.246 -26.585 1.00 86.19 90 PRO A O 1
ATOM 701 N N . LEU A 1 91 ? 30.872 9.232 -25.696 1.00 84.75 91 LEU A N 1
ATOM 702 C CA . LEU A 1 91 ? 31.253 8.471 -26.890 1.00 84.75 91 LEU A CA 1
ATOM 703 C C . LEU A 1 91 ? 30.388 8.873 -28.095 1.00 84.75 91 LEU A C 1
ATOM 705 O O . LEU A 1 91 ? 30.916 9.184 -29.159 1.00 84.75 91 LEU A O 1
ATOM 709 N N . MET A 1 92 ? 29.067 8.928 -27.912 1.00 84.31 92 MET A N 1
ATOM 710 C CA . MET A 1 92 ? 28.133 9.358 -28.952 1.00 84.31 92 MET A CA 1
ATOM 711 C C . MET A 1 92 ? 28.369 10.815 -29.357 1.00 84.31 92 MET A C 1
ATOM 713 O O . MET A 1 92 ? 28.353 11.120 -30.546 1.00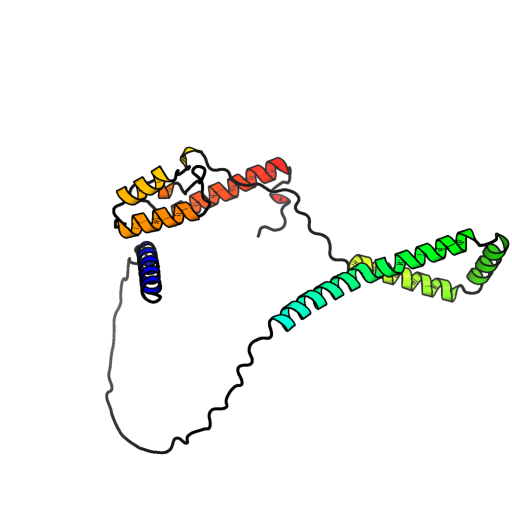 84.31 92 MET A O 1
ATOM 717 N N . ALA A 1 93 ? 28.647 11.709 -28.403 1.00 86.62 93 ALA A N 1
ATOM 718 C CA . ALA A 1 93 ? 28.970 13.104 -28.701 1.00 86.62 93 ALA A CA 1
ATOM 719 C C . ALA A 1 93 ? 30.247 13.239 -29.551 1.00 86.62 93 ALA A C 1
ATOM 721 O O . ALA A 1 93 ? 30.256 13.994 -30.520 1.00 86.62 93 ALA A O 1
ATOM 722 N N . VAL A 1 94 ? 31.299 12.474 -29.237 1.00 87.38 94 VAL A N 1
ATOM 723 C CA . VAL A 1 94 ? 32.545 12.449 -30.023 1.00 87.38 94 VAL A CA 1
ATOM 724 C C . VAL A 1 94 ? 32.288 11.925 -31.436 1.00 87.38 94 VAL A C 1
ATOM 726 O O . VAL A 1 94 ? 32.708 12.562 -32.397 1.00 87.38 94 VAL A O 1
ATOM 729 N N . ILE A 1 95 ? 31.536 10.829 -31.581 1.00 84.31 95 ILE A N 1
ATOM 730 C CA . ILE A 1 95 ? 31.171 10.273 -32.894 1.00 84.31 95 ILE A CA 1
ATOM 731 C C . ILE A 1 95 ? 30.417 11.311 -33.740 1.00 84.31 95 ILE A C 1
ATOM 733 O O . ILE A 1 95 ? 30.725 11.482 -34.915 1.00 84.31 95 ILE A O 1
ATOM 737 N N . ILE A 1 96 ? 29.468 12.044 -33.148 1.00 84.88 96 ILE A N 1
ATOM 738 C CA . ILE A 1 96 ? 28.698 13.091 -33.841 1.00 84.88 96 ILE A CA 1
ATOM 739 C C . ILE A 1 96 ? 29.596 14.259 -34.282 1.00 84.88 96 ILE A C 1
ATOM 741 O O . ILE A 1 96 ? 29.445 14.764 -35.397 1.00 84.88 96 ILE A O 1
ATOM 745 N N . ILE A 1 97 ? 30.537 14.690 -33.435 1.00 86.12 97 ILE A N 1
ATOM 746 C CA . ILE A 1 97 ? 31.480 15.772 -33.762 1.00 86.12 97 ILE A CA 1
ATOM 747 C C . ILE A 1 97 ? 32.404 15.357 -34.912 1.00 86.12 97 ILE A C 1
ATOM 749 O O . ILE A 1 97 ? 32.602 16.139 -35.840 1.00 86.12 97 ILE A O 1
ATOM 753 N N . GLU A 1 98 ? 32.932 14.134 -34.881 1.00 81.38 98 GLU A N 1
ATOM 754 C CA . GLU A 1 98 ? 33.798 13.610 -35.943 1.00 81.38 98 GLU A CA 1
ATOM 755 C C . GLU A 1 98 ? 33.035 13.408 -37.260 1.00 81.38 98 GLU A C 1
ATOM 757 O O . GLU A 1 98 ? 33.524 13.798 -38.321 1.00 81.38 98 GLU A O 1
ATOM 762 N N . LEU A 1 99 ? 31.792 12.914 -37.211 1.00 78.88 99 LEU A N 1
ATOM 763 C CA . LEU A 1 99 ? 30.899 12.825 -38.378 1.00 78.88 99 LEU A CA 1
ATOM 764 C C . LEU A 1 99 ? 30.598 14.195 -39.002 1.00 78.88 99 LEU A C 1
ATOM 766 O O . LEU A 1 99 ? 30.439 14.305 -40.213 1.00 78.88 99 LEU A O 1
ATOM 770 N N . SER A 1 100 ? 30.535 15.250 -38.187 1.00 80.25 100 SER A N 1
ATOM 771 C CA . SER A 1 100 ? 30.282 16.617 -38.666 1.00 80.25 100 SER A CA 1
ATOM 772 C C . SER A 1 100 ? 31.510 17.259 -39.325 1.00 80.25 100 SER A C 1
ATOM 774 O O . SER A 1 100 ? 31.376 18.239 -40.054 1.00 80.25 100 SER A O 1
ATOM 776 N N . ARG A 1 101 ? 32.711 16.738 -39.043 1.00 81.25 101 ARG A N 1
ATOM 777 C CA . ARG A 1 101 ? 33.995 17.247 -39.552 1.00 81.25 101 ARG A CA 1
ATOM 778 C C . ARG A 1 101 ? 34.568 16.421 -40.702 1.00 81.25 101 ARG A C 1
ATOM 780 O O . ARG A 1 101 ? 35.493 16.887 -41.362 1.00 81.25 101 ARG A O 1
ATOM 787 N N . THR A 1 102 ? 34.058 15.214 -40.931 1.00 77.62 102 THR A N 1
ATOM 788 C CA . THR A 1 102 ? 34.616 14.273 -41.909 1.00 77.62 102 THR A CA 1
ATOM 789 C C . THR A 1 102 ? 34.215 14.633 -43.336 1.00 77.62 102 THR A C 1
ATOM 791 O O . THR A 1 102 ? 33.053 14.910 -43.633 1.00 77.62 102 THR A O 1
ATOM 794 N N . SER A 1 103 ? 35.194 14.622 -44.243 1.00 76.75 103 SER A N 1
ATOM 795 C CA . SER A 1 103 ? 34.960 14.821 -45.671 1.00 76.75 103 SER A CA 1
ATOM 796 C C . SER A 1 103 ? 34.484 13.511 -46.331 1.00 76.75 103 SER A C 1
ATOM 798 O O . SER A 1 103 ? 34.782 12.421 -45.833 1.00 76.75 103 SER A O 1
ATOM 800 N N . PRO A 1 104 ? 33.776 13.551 -47.477 1.00 72.12 104 PRO A N 1
ATOM 801 C CA . PRO A 1 104 ? 33.315 12.337 -48.163 1.00 72.12 104 PRO A CA 1
ATOM 802 C C . PRO A 1 104 ? 34.455 11.397 -48.604 1.00 72.12 104 PRO A C 1
ATOM 804 O O . PRO A 1 104 ? 34.242 10.190 -48.723 1.00 72.12 104 PRO A O 1
ATOM 807 N N . ASN A 1 105 ? 35.674 11.916 -48.786 1.00 71.25 105 ASN A N 1
ATOM 808 C CA . ASN A 1 105 ? 36.852 11.101 -49.093 1.00 71.25 105 ASN A CA 1
ATOM 809 C C . ASN A 1 105 ? 37.364 10.313 -47.874 1.00 71.25 105 ASN A C 1
ATOM 811 O O . ASN A 1 105 ? 37.844 9.190 -48.036 1.00 71.25 105 ASN A O 1
ATOM 815 N N . ASP A 1 106 ? 37.210 10.849 -46.660 1.00 74.31 106 ASP A N 1
ATOM 816 C CA . ASP A 1 106 ? 37.595 10.162 -45.419 1.00 74.31 106 ASP A CA 1
ATOM 817 C C . ASP A 1 106 ? 36.646 8.994 -45.120 1.00 74.31 106 ASP A C 1
ATOM 819 O O . ASP A 1 106 ? 37.075 7.925 -44.686 1.00 74.31 106 ASP A O 1
ATOM 823 N N . LEU A 1 107 ? 35.359 9.153 -45.450 1.00 70.12 107 LEU A N 1
ATOM 824 C CA . LEU A 1 107 ? 34.369 8.075 -45.374 1.00 70.12 107 LEU A CA 1
ATOM 825 C C . LEU A 1 107 ? 34.707 6.923 -46.332 1.00 70.12 107 LEU A C 1
ATOM 827 O O . LEU A 1 107 ? 34.568 5.756 -45.966 1.00 70.12 107 LEU A O 1
ATOM 831 N N . HIS A 1 108 ? 35.204 7.234 -47.533 1.00 71.81 108 HIS A N 1
ATOM 832 C CA . HIS A 1 108 ? 35.647 6.225 -48.496 1.00 71.81 108 HIS A CA 1
ATOM 833 C C . HIS A 1 108 ? 36.896 5.465 -48.007 1.00 71.81 108 HIS A C 1
ATOM 835 O O . HIS A 1 108 ? 36.976 4.245 -48.154 1.00 71.81 108 HIS A O 1
ATOM 841 N N . GLN A 1 109 ? 37.858 6.147 -47.373 1.00 71.56 109 GLN A N 1
ATOM 842 C CA . GLN A 1 109 ? 39.019 5.482 -46.761 1.00 71.56 109 GLN A CA 1
ATOM 843 C C . GLN A 1 109 ? 38.652 4.634 -45.537 1.00 71.56 109 GLN A C 1
ATOM 845 O O . GLN A 1 109 ? 39.212 3.548 -45.348 1.00 71.56 109 GLN A O 1
ATOM 850 N N . LEU A 1 110 ? 37.692 5.087 -44.729 1.00 71.88 110 LEU A N 1
ATOM 851 C CA . LEU A 1 110 ? 37.167 4.316 -43.605 1.00 71.88 110 LEU A CA 1
ATOM 852 C C . LEU A 1 110 ? 36.448 3.052 -44.095 1.00 71.88 110 LEU A C 1
ATOM 854 O O . LEU A 1 110 ? 36.656 1.981 -43.534 1.00 71.88 110 LEU A O 1
ATOM 858 N N . TRP A 1 111 ? 35.669 3.160 -45.175 1.00 68.44 111 TRP A N 1
ATOM 859 C CA . TRP A 1 111 ? 35.003 2.032 -45.828 1.00 68.44 111 TRP A CA 1
ATOM 860 C C . TRP A 1 111 ? 35.999 0.989 -46.343 1.00 68.44 111 TRP A C 1
ATOM 862 O O . TRP A 1 111 ? 35.854 -0.198 -46.050 1.00 68.44 111 TRP A O 1
ATOM 872 N N . LEU A 1 112 ? 37.056 1.427 -47.036 1.00 70.12 112 LEU A N 1
ATOM 873 C CA . LEU A 1 112 ? 38.140 0.542 -47.472 1.00 70.12 112 LEU A CA 1
ATOM 874 C C . LEU A 1 112 ? 38.806 -0.142 -46.270 1.00 70.12 112 LEU A C 1
ATOM 876 O O . LEU A 1 112 ? 38.955 -1.361 -46.252 1.00 70.12 112 LEU A O 1
ATOM 880 N N . SER A 1 113 ? 39.134 0.613 -45.220 1.00 70.06 113 SER A N 1
ATOM 881 C CA . SER A 1 113 ? 39.755 0.072 -44.001 1.00 70.06 113 SER A CA 1
ATOM 882 C C . SER A 1 113 ? 38.848 -0.921 -43.258 1.00 70.06 113 SER A C 1
ATOM 884 O O . SER A 1 113 ? 39.339 -1.916 -42.721 1.00 70.06 113 SER A O 1
ATOM 886 N N . LEU A 1 114 ? 37.527 -0.702 -43.272 1.00 69.88 114 LEU A N 1
ATOM 887 C CA . LEU A 1 114 ? 36.524 -1.637 -42.750 1.00 69.88 114 LEU A CA 1
ATOM 888 C C . LEU A 1 114 ? 36.503 -2.951 -43.540 1.00 69.88 114 LEU A C 1
ATOM 890 O O . LEU A 1 114 ? 36.396 -4.019 -42.940 1.00 69.88 114 LEU A O 1
ATOM 894 N N . GLN A 1 115 ? 36.629 -2.882 -44.869 1.00 67.50 115 GLN A N 1
ATOM 895 C CA . GLN A 1 115 ? 36.678 -4.065 -45.732 1.00 67.50 115 GLN A CA 1
ATOM 896 C C . GLN A 1 115 ? 37.959 -4.888 -45.519 1.00 67.50 115 GLN A C 1
ATOM 898 O O . GLN A 1 115 ? 37.893 -6.117 -45.507 1.00 67.50 115 GLN A O 1
ATOM 903 N N . TYR A 1 116 ? 39.109 -4.241 -45.293 1.00 69.00 116 TYR A N 1
ATOM 904 C CA . TYR A 1 116 ? 40.378 -4.938 -45.030 1.00 69.00 116 TYR A CA 1
ATOM 905 C C . TYR A 1 116 ? 40.488 -5.504 -43.605 1.00 69.00 116 TYR A C 1
ATOM 907 O O . TYR A 1 116 ? 41.199 -6.485 -43.395 1.00 69.00 116 TYR A O 1
ATOM 915 N N . ASN A 1 117 ? 39.765 -4.942 -42.629 1.00 75.69 117 ASN A N 1
ATOM 916 C CA . ASN A 1 117 ? 39.780 -5.385 -41.231 1.00 75.69 117 ASN A CA 1
ATOM 917 C C . ASN A 1 117 ? 38.478 -6.097 -40.817 1.00 75.69 117 ASN A C 1
ATOM 919 O O . ASN A 1 117 ? 37.918 -5.853 -39.746 1.00 75.69 117 ASN A O 1
ATOM 923 N N . LEU A 1 118 ? 37.999 -7.004 -41.674 1.00 78.75 118 LEU A N 1
ATOM 924 C CA . LEU A 1 118 ? 36.770 -7.772 -41.452 1.00 78.75 118 LEU A CA 1
ATOM 925 C C . LEU A 1 118 ? 36.783 -8.519 -40.108 1.00 78.75 118 LEU A C 1
ATOM 927 O O . LEU A 1 118 ? 35.776 -8.558 -39.405 1.00 78.75 118 LEU A O 1
ATOM 931 N N . VAL A 1 119 ? 37.938 -9.070 -39.722 1.00 83.06 119 VAL A N 1
ATOM 932 C CA . VAL A 1 119 ? 38.109 -9.782 -38.446 1.00 83.06 119 VAL A CA 1
ATOM 933 C C . VAL A 1 119 ? 37.899 -8.837 -37.263 1.00 83.06 119 VAL A C 1
ATOM 935 O O . VAL A 1 119 ? 37.145 -9.169 -36.352 1.00 83.06 119 VAL A O 1
ATOM 938 N N . GLY A 1 120 ? 38.500 -7.643 -37.281 1.00 81.56 120 GLY A N 1
ATOM 939 C CA . GLY A 1 120 ? 38.322 -6.650 -36.222 1.00 81.56 120 GLY A CA 1
ATOM 940 C C . GLY A 1 120 ? 36.876 -6.165 -36.107 1.00 81.56 120 GLY A C 1
ATOM 941 O O . GLY A 1 120 ? 36.357 -6.041 -35.000 1.00 81.56 120 GLY A O 1
ATOM 942 N N . VAL A 1 121 ? 36.195 -5.963 -37.238 1.00 84.00 121 VAL A N 1
ATOM 943 C CA . VAL A 1 121 ? 34.776 -5.570 -37.273 1.00 84.00 121 VAL A CA 1
ATOM 944 C C . VAL A 1 121 ? 33.878 -6.677 -36.714 1.00 84.00 121 VAL A C 1
ATOM 946 O O . VAL A 1 121 ? 32.991 -6.402 -35.905 1.00 84.00 121 VAL A O 1
ATOM 949 N N . LEU A 1 122 ? 34.118 -7.938 -37.083 1.00 85.88 122 LEU A N 1
ATOM 950 C CA . LEU A 1 122 ? 33.379 -9.084 -36.547 1.00 85.88 122 LEU A CA 1
ATOM 951 C C . LEU A 1 122 ? 33.602 -9.240 -35.038 1.00 85.88 122 LEU A C 1
ATOM 953 O O . LEU A 1 122 ? 32.646 -9.370 -34.279 1.00 85.88 122 LEU A O 1
ATOM 957 N N . VAL A 1 123 ? 34.846 -9.145 -34.573 1.00 87.94 123 VAL A N 1
ATOM 958 C CA . VAL A 1 123 ? 35.156 -9.214 -33.140 1.00 87.94 123 VAL A CA 1
ATOM 959 C C . VAL A 1 123 ? 34.489 -8.056 -32.390 1.00 87.94 123 VAL A C 1
ATOM 961 O O . VAL A 1 123 ? 33.758 -8.285 -31.433 1.00 87.94 123 VAL A O 1
ATOM 964 N N . CYS A 1 124 ? 34.638 -6.816 -32.854 1.00 82.00 124 CYS A N 1
ATOM 965 C CA . CYS A 1 124 ? 34.034 -5.656 -32.197 1.00 82.00 124 CYS A CA 1
ATOM 966 C C . CYS A 1 124 ? 32.498 -5.740 -32.169 1.00 82.00 124 CYS A C 1
ATOM 968 O O . CYS A 1 124 ? 31.885 -5.551 -31.120 1.00 82.00 124 CYS A O 1
ATOM 970 N N . SER A 1 125 ? 31.866 -6.104 -33.288 1.00 84.25 125 SER A N 1
ATOM 971 C CA . SER A 1 125 ? 30.408 -6.267 -33.362 1.00 84.25 125 SER A CA 1
ATOM 972 C C . SER A 1 125 ? 29.894 -7.390 -32.456 1.00 84.25 125 SER A C 1
ATOM 974 O O . SER A 1 125 ? 28.907 -7.187 -31.753 1.00 84.25 125 SER A O 1
ATOM 976 N N . THR A 1 126 ? 30.579 -8.537 -32.391 1.00 90.12 126 THR A N 1
ATOM 977 C CA . THR A 1 126 ? 30.207 -9.630 -31.474 1.00 90.12 126 THR A CA 1
ATOM 978 C C . THR A 1 126 ? 30.327 -9.216 -30.007 1.00 90.12 126 THR A C 1
ATOM 980 O O . THR A 1 126 ? 29.396 -9.461 -29.240 1.00 90.12 126 THR A O 1
ATOM 983 N N . PHE A 1 127 ? 31.402 -8.520 -29.618 1.00 88.50 127 PHE A N 1
ATOM 984 C CA . PHE A 1 127 ? 31.558 -7.986 -28.261 1.00 88.50 127 PHE A CA 1
ATOM 985 C C . PHE A 1 127 ? 30.502 -6.932 -27.920 1.00 88.50 127 PHE A C 1
ATOM 987 O O . PHE A 1 127 ? 29.975 -6.949 -26.808 1.00 88.50 127 PHE A O 1
ATOM 994 N N . LEU A 1 128 ? 30.156 -6.046 -28.858 1.00 86.38 128 LEU A N 1
ATOM 995 C CA . LEU A 1 128 ? 29.102 -5.050 -28.662 1.00 86.38 128 LEU A CA 1
ATOM 996 C C . LEU A 1 128 ? 27.733 -5.712 -28.489 1.00 86.38 128 LEU A C 1
ATOM 998 O O . LEU A 1 128 ? 27.045 -5.422 -27.517 1.00 86.38 128 LEU A O 1
ATOM 1002 N N . VAL A 1 129 ? 27.355 -6.645 -29.368 1.00 90.81 129 VAL A N 1
ATOM 1003 C CA . VAL A 1 129 ? 26.071 -7.361 -29.271 1.00 90.81 129 VAL A CA 1
ATOM 1004 C C . VAL A 1 129 ? 25.997 -8.174 -27.979 1.00 90.81 129 VAL A C 1
ATOM 1006 O O . VAL A 1 129 ? 24.984 -8.120 -27.278 1.00 90.81 129 VAL A O 1
ATOM 1009 N N . PHE A 1 130 ? 27.068 -8.887 -27.624 1.00 90.56 130 PHE A N 1
ATOM 1010 C CA . PHE A 1 130 ? 27.138 -9.651 -26.380 1.00 90.56 130 PHE A CA 1
ATOM 1011 C C . PHE A 1 130 ? 27.055 -8.738 -25.152 1.00 90.56 130 PHE A C 1
ATOM 1013 O O . PHE A 1 130 ? 26.243 -8.980 -24.261 1.00 90.56 130 PHE A O 1
ATOM 1020 N N . GLY A 1 131 ? 27.837 -7.655 -25.128 1.00 85.94 131 GLY A N 1
ATOM 1021 C CA . GLY A 1 131 ? 27.855 -6.678 -24.042 1.00 85.94 131 GLY A CA 1
ATOM 1022 C C . GLY A 1 131 ? 26.511 -5.974 -23.864 1.00 85.94 131 GLY A C 1
ATOM 1023 O O . GLY A 1 131 ? 26.012 -5.886 -22.744 1.00 85.94 131 GLY A O 1
ATOM 1024 N N . SER A 1 132 ? 25.874 -5.540 -24.955 1.00 82.12 132 SER A N 1
ATOM 1025 C CA . SER A 1 132 ? 24.533 -4.953 -24.924 1.00 82.12 132 SER A CA 1
ATOM 1026 C C . SER A 1 132 ? 23.488 -5.958 -24.448 1.00 82.12 132 SER A C 1
ATOM 1028 O O . SER A 1 132 ? 22.684 -5.624 -23.584 1.00 82.12 132 SER A O 1
ATOM 1030 N N . THR A 1 133 ? 23.513 -7.196 -24.946 1.00 88.19 133 THR A N 1
ATOM 1031 C CA . THR A 1 133 ? 22.565 -8.239 -24.522 1.00 88.19 133 THR A CA 1
ATOM 1032 C C . THR A 1 133 ? 22.722 -8.547 -23.035 1.00 88.19 133 THR A C 1
ATOM 1034 O O . THR A 1 133 ? 21.740 -8.518 -22.294 1.00 88.19 133 THR A O 1
ATOM 1037 N N . ALA A 1 134 ? 23.956 -8.758 -22.567 1.00 85.06 134 ALA A N 1
ATOM 1038 C CA . ALA A 1 134 ? 24.252 -8.969 -21.155 1.00 85.06 134 ALA A CA 1
ATOM 1039 C C . ALA A 1 134 ? 23.815 -7.769 -20.302 1.00 85.06 134 ALA A C 1
ATOM 1041 O O . ALA A 1 134 ? 23.212 -7.958 -19.246 1.00 85.06 134 ALA A O 1
ATOM 1042 N N . TYR A 1 135 ? 24.037 -6.537 -20.769 1.00 82.12 135 TYR A N 1
ATOM 1043 C CA . TYR A 1 135 ? 23.556 -5.332 -20.098 1.00 82.12 135 TYR A CA 1
ATOM 1044 C C . TYR A 1 135 ? 22.027 -5.323 -19.985 1.00 82.12 135 TYR A C 1
ATOM 1046 O O . TYR A 1 135 ? 21.505 -5.198 -18.885 1.00 82.12 135 TYR A O 1
ATOM 1054 N N . TYR A 1 136 ? 21.288 -5.537 -21.077 1.00 81.50 136 TYR A N 1
ATOM 1055 C CA . TYR A 1 136 ? 19.822 -5.568 -21.034 1.00 81.50 136 TYR A CA 1
ATOM 1056 C C . TYR A 1 136 ? 19.270 -6.692 -20.149 1.00 81.50 136 TYR A C 1
ATOM 1058 O O . TYR A 1 136 ? 18.289 -6.469 -19.443 1.00 81.50 136 TYR A O 1
ATOM 1066 N N . MET A 1 137 ? 19.896 -7.874 -20.141 1.00 81.75 137 MET A N 1
ATOM 1067 C CA . MET A 1 137 ? 19.446 -8.995 -19.305 1.00 81.75 137 MET A CA 1
ATOM 1068 C C . MET A 1 137 ? 19.790 -8.827 -17.819 1.00 81.75 137 MET A C 1
ATOM 1070 O O . MET A 1 137 ? 19.052 -9.319 -16.971 1.00 81.75 137 MET A O 1
ATOM 1074 N N . THR A 1 138 ? 20.884 -8.135 -17.488 1.00 78.50 138 THR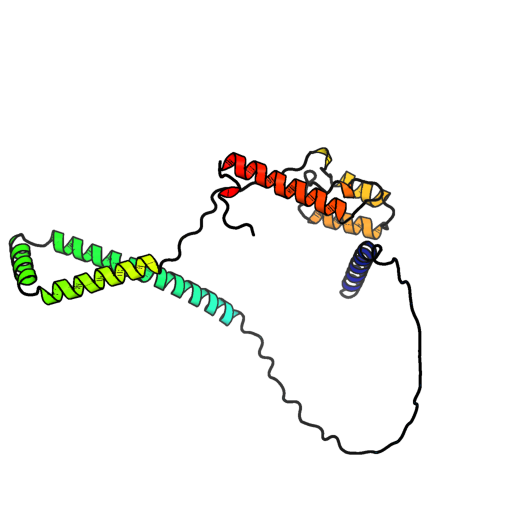 A N 1
ATOM 1075 C CA . THR A 1 138 ? 21.300 -7.882 -16.093 1.00 78.50 138 THR A CA 1
ATOM 1076 C C . THR A 1 138 ? 20.610 -6.672 -15.468 1.00 78.50 138 THR A C 1
ATOM 1078 O O . THR A 1 138 ? 20.692 -6.477 -14.253 1.00 78.50 138 THR A O 1
ATOM 1081 N N . ARG A 1 139 ? 19.908 -5.855 -16.264 1.00 76.62 139 ARG A N 1
ATOM 1082 C CA . ARG A 1 139 ? 19.177 -4.694 -15.753 1.00 76.62 139 ARG A CA 1
ATOM 1083 C C . ARG A 1 139 ? 17.987 -5.159 -14.907 1.00 76.62 139 ARG A C 1
ATOM 1085 O O . ARG A 1 139 ? 17.143 -5.908 -15.403 1.00 76.62 139 ARG A O 1
ATOM 1092 N N . PRO A 1 140 ? 17.886 -4.712 -13.643 1.00 78.88 140 PRO A N 1
ATOM 1093 C CA . PRO A 1 140 ? 16.734 -5.030 -12.816 1.00 78.88 140 PRO A CA 1
ATOM 1094 C C . PRO A 1 140 ? 15.475 -4.468 -13.480 1.00 78.88 140 PRO A C 1
ATOM 1096 O O . PRO A 1 140 ? 15.445 -3.307 -13.895 1.00 78.88 140 PRO A O 1
ATOM 1099 N N . ARG A 1 141 ? 14.437 -5.299 -13.600 1.00 80.56 141 ARG A N 1
ATOM 1100 C CA . ARG A 1 141 ? 13.139 -4.851 -14.110 1.00 80.56 141 ARG A CA 1
ATOM 1101 C C . ARG A 1 141 ? 12.507 -3.913 -13.090 1.00 80.56 141 ARG A C 1
ATOM 1103 O O . ARG A 1 141 ? 12.432 -4.242 -11.908 1.00 80.56 141 ARG A O 1
ATOM 1110 N N . THR A 1 142 ? 12.067 -2.748 -13.543 1.00 85.62 142 THR A N 1
ATOM 1111 C CA . THR A 1 142 ? 11.386 -1.782 -12.684 1.00 85.62 142 THR A CA 1
ATOM 1112 C C . THR A 1 142 ? 10.011 -2.323 -12.291 1.00 85.62 142 THR A C 1
ATOM 1114 O O . THR A 1 142 ? 9.263 -2.801 -13.143 1.00 85.62 142 THR A O 1
ATOM 1117 N N . ILE A 1 143 ? 9.698 -2.270 -10.996 1.00 90.69 143 ILE A N 1
ATOM 1118 C CA . ILE A 1 143 ? 8.384 -2.615 -10.448 1.00 90.69 143 ILE A CA 1
ATOM 1119 C C . ILE A 1 143 ? 7.603 -1.315 -10.303 1.00 90.69 143 ILE A C 1
ATOM 1121 O O . ILE A 1 143 ? 8.123 -0.339 -9.761 1.00 90.69 143 ILE A O 1
ATOM 1125 N N . TYR A 1 144 ? 6.368 -1.313 -10.787 1.00 92.62 144 TYR A N 1
ATOM 1126 C CA . TYR A 1 144 ? 5.499 -0.146 -10.763 1.00 92.62 144 TYR A CA 1
ATOM 1127 C C . TYR A 1 144 ? 4.269 -0.431 -9.909 1.00 92.62 144 TYR A C 1
ATOM 1129 O O . TYR A 1 144 ? 3.701 -1.521 -9.973 1.00 92.62 144 TYR A O 1
ATOM 1137 N N . LEU A 1 145 ? 3.851 0.568 -9.132 1.00 94.69 145 LEU A N 1
ATOM 1138 C CA . LEU A 1 145 ? 2.536 0.574 -8.509 1.00 94.69 145 LEU A CA 1
ATOM 1139 C C . LEU A 1 145 ? 1.517 0.948 -9.586 1.00 94.69 145 LEU A C 1
ATOM 1141 O O . LEU A 1 145 ? 1.567 2.057 -10.113 1.00 94.69 145 LEU A O 1
ATOM 1145 N N . VAL A 1 146 ? 0.642 0.008 -9.934 1.00 92.50 146 VAL A N 1
ATOM 1146 C CA . VAL A 1 146 ? -0.398 0.236 -10.947 1.00 92.50 146 VAL A CA 1
ATOM 1147 C C . VAL A 1 146 ? -1.545 1.052 -10.362 1.00 92.50 146 VAL A C 1
ATOM 1149 O O . VAL A 1 146 ? -1.981 2.014 -10.982 1.00 92.50 146 VAL A O 1
ATOM 1152 N N . ASP A 1 147 ? -2.014 0.677 -9.173 1.00 95.81 147 ASP A N 1
ATOM 1153 C CA . ASP A 1 147 ? -3.110 1.350 -8.480 1.00 95.81 147 ASP A CA 1
ATOM 1154 C C . ASP A 1 147 ? -3.075 1.024 -6.979 1.00 95.81 147 ASP A C 1
ATOM 1156 O O . ASP A 1 147 ? -2.381 0.093 -6.554 1.00 95.81 147 ASP A O 1
ATOM 1160 N N . TYR A 1 148 ? -3.823 1.782 -6.181 1.00 96.00 148 TYR A N 1
ATOM 1161 C CA . TYR A 1 148 ? -4.025 1.550 -4.756 1.00 96.00 148 TYR A CA 1
ATOM 1162 C C . TYR A 1 148 ? -5.482 1.814 -4.367 1.00 96.00 148 TYR A C 1
ATOM 1164 O O . TYR A 1 148 ? -6.171 2.651 -4.946 1.00 96.00 148 TYR A O 1
ATOM 1172 N N . ALA A 1 149 ? -5.950 1.123 -3.332 1.00 97.00 149 ALA A N 1
ATOM 1173 C CA . ALA A 1 149 ? -7.267 1.357 -2.764 1.00 97.00 149 ALA A CA 1
ATOM 1174 C C . ALA A 1 149 ? -7.215 1.232 -1.244 1.00 97.00 149 ALA A C 1
ATOM 1176 O O . ALA A 1 149 ? -6.491 0.398 -0.701 1.00 97.00 149 ALA A O 1
ATOM 1177 N N . CYS A 1 150 ? -8.013 2.055 -0.570 1.00 95.88 150 CYS A N 1
ATOM 1178 C CA . CYS A 1 150 ? -8.206 2.000 0.872 1.00 95.88 150 CYS A CA 1
ATOM 1179 C C . CYS A 1 150 ? -9.683 1.762 1.164 1.00 95.88 150 CYS A C 1
ATOM 1181 O O . CYS A 1 150 ? -10.555 2.368 0.536 1.00 95.88 150 CYS A O 1
ATOM 1183 N N . TYR A 1 151 ? -9.963 0.917 2.149 1.00 95.75 151 TYR A N 1
ATOM 1184 C CA . TYR A 1 151 ? -11.314 0.758 2.660 1.00 95.75 151 TYR A CA 1
ATOM 1185 C C . TYR A 1 151 ? -11.710 1.970 3.514 1.00 95.75 151 TYR A C 1
ATOM 1187 O O . TYR A 1 151 ? -10.961 2.388 4.398 1.00 95.75 151 TYR A O 1
ATOM 1195 N N . ARG A 1 152 ? -12.905 2.518 3.267 1.00 94.44 152 ARG A N 1
ATOM 1196 C CA . ARG A 1 152 ? -13.544 3.518 4.131 1.00 94.44 152 ARG A CA 1
ATOM 1197 C C . ARG A 1 152 ? -14.704 2.848 4.853 1.00 94.44 152 ARG A C 1
ATOM 1199 O O . ARG A 1 152 ? -15.669 2.437 4.211 1.00 94.44 152 ARG A O 1
ATOM 1206 N N . ALA A 1 153 ? -14.612 2.768 6.174 1.00 95.00 153 ALA A N 1
ATOM 1207 C CA . ALA A 1 153 ? -15.671 2.201 6.992 1.00 95.00 153 ALA A CA 1
ATOM 1208 C C . ALA A 1 153 ? -16.963 3.052 6.936 1.00 95.00 153 ALA A C 1
ATOM 1210 O O . ALA A 1 153 ? -16.906 4.255 6.656 1.00 95.00 153 ALA A O 1
ATOM 1211 N N . PRO A 1 154 ? -18.138 2.448 7.193 1.00 95.00 154 PRO A N 1
ATOM 1212 C CA . PRO A 1 154 ? -19.388 3.181 7.350 1.00 95.00 154 PRO A CA 1
ATOM 1213 C C . PRO A 1 154 ? -19.328 4.177 8.512 1.00 95.00 154 PRO A C 1
ATOM 1215 O O . PRO A 1 154 ? -18.752 3.882 9.557 1.00 95.00 154 PRO A O 1
ATOM 1218 N N . ASP A 1 155 ? -20.017 5.312 8.377 1.00 95.44 155 ASP A N 1
ATOM 1219 C CA . ASP A 1 155 ? -20.023 6.393 9.379 1.00 95.44 155 ASP A CA 1
ATOM 1220 C C . ASP A 1 155 ? -20.561 5.950 10.757 1.00 95.44 155 ASP A C 1
ATOM 1222 O O . ASP A 1 155 ? -20.262 6.574 11.772 1.00 95.44 155 ASP A O 1
ATOM 1226 N N . ALA A 1 156 ? -21.306 4.839 10.822 1.00 94.75 156 ALA A N 1
ATOM 1227 C CA . ALA A 1 156 ? -21.746 4.225 12.078 1.00 94.75 156 ALA A CA 1
ATOM 1228 C C . ALA A 1 156 ? -20.582 3.721 12.956 1.00 94.75 156 ALA A C 1
ATOM 1230 O O . ALA A 1 156 ? -20.726 3.647 14.175 1.00 94.75 156 ALA A O 1
ATOM 1231 N N . LEU A 1 157 ? -19.436 3.400 12.343 1.00 95.75 157 LEU A N 1
ATOM 1232 C CA . LEU A 1 157 ? -18.213 2.967 13.025 1.00 95.75 157 LEU A CA 1
ATOM 1233 C C . LEU A 1 157 ? -17.275 4.132 13.367 1.00 95.75 157 LEU A C 1
ATOM 1235 O O . LEU A 1 157 ? -16.175 3.929 13.879 1.00 95.75 157 LEU A O 1
ATOM 1239 N N . ARG A 1 158 ? -17.687 5.371 13.082 1.00 96.31 158 ARG A N 1
ATOM 1240 C CA . ARG A 1 158 ? -16.920 6.556 13.456 1.00 96.31 158 ARG A CA 1
ATOM 1241 C C . ARG A 1 158 ? -16.984 6.754 14.969 1.00 96.31 158 ARG A C 1
ATOM 1243 O O . ARG A 1 158 ? -18.063 6.757 15.568 1.00 96.31 158 ARG A O 1
ATOM 1250 N N . ALA A 1 159 ? -15.830 6.959 15.587 1.00 94.38 159 ALA A N 1
ATOM 1251 C CA . ALA A 1 159 ? -15.698 7.228 17.009 1.00 94.38 159 ALA A CA 1
ATOM 1252 C C . ALA A 1 159 ? -15.022 8.584 17.210 1.00 94.38 159 ALA A C 1
ATOM 1254 O O . ALA A 1 159 ? -13.803 8.710 17.113 1.00 94.38 159 ALA A O 1
ATOM 1255 N N . SER A 1 160 ? -15.837 9.596 17.515 1.00 94.19 160 SER A N 1
ATOM 1256 C CA . SER A 1 160 ? -15.320 10.888 17.956 1.00 94.19 160 SER A CA 1
ATOM 1257 C C . SER A 1 160 ? -14.624 10.759 19.306 1.00 94.19 160 SER A C 1
ATOM 1259 O O . SER A 1 160 ? -14.903 9.847 20.093 1.00 94.19 160 SER A O 1
ATOM 1261 N N . PHE A 1 161 ? -13.758 11.720 19.602 1.00 94.12 161 PHE A N 1
ATOM 1262 C CA . PHE A 1 161 ? -13.003 11.771 20.844 1.00 94.12 161 PHE A CA 1
ATOM 1263 C C . PHE A 1 161 ? -13.918 11.704 22.072 1.00 94.12 161 PHE A C 1
ATOM 1265 O O . PHE A 1 161 ? -13.707 10.897 22.977 1.00 94.12 161 PHE A O 1
ATOM 1272 N N . GLY A 1 162 ? -14.977 12.523 22.077 1.00 92.56 162 GLY A N 1
ATOM 1273 C CA . GLY A 1 162 ? -15.956 12.556 23.163 1.00 92.56 162 GLY A CA 1
ATOM 1274 C C . GLY A 1 162 ? -16.653 11.211 23.340 1.00 92.56 162 GLY A C 1
ATOM 1275 O O . GLY A 1 162 ? -16.654 10.658 24.435 1.00 92.56 162 GLY A O 1
ATOM 1276 N N . ARG A 1 163 ? -17.142 10.621 22.241 1.00 92.56 163 ARG A N 1
ATOM 1277 C CA . ARG A 1 163 ? -17.821 9.321 22.277 1.00 92.56 163 ARG A CA 1
ATOM 1278 C C . ARG A 1 163 ? -16.906 8.212 22.805 1.00 92.56 163 ARG A C 1
ATOM 1280 O O . ARG A 1 163 ? -17.357 7.360 23.568 1.00 92.56 163 ARG A O 1
ATOM 1287 N N . PHE A 1 164 ? -15.634 8.217 22.415 1.00 94.25 164 PHE A N 1
ATOM 1288 C CA . PHE A 1 164 ? -14.654 7.237 22.879 1.00 94.25 164 PHE A CA 1
ATOM 1289 C C . PHE A 1 164 ? -14.321 7.402 24.371 1.00 94.25 164 PHE A C 1
ATOM 1291 O O . PHE A 1 164 ? -14.255 6.409 25.103 1.00 94.25 164 PHE A O 1
ATOM 1298 N N . MET A 1 165 ? -14.168 8.642 24.848 1.00 94.62 165 MET A N 1
ATOM 1299 C CA . MET A 1 165 ? -13.965 8.925 26.273 1.00 94.62 165 MET A CA 1
ATOM 1300 C C . MET A 1 165 ? -15.190 8.550 27.115 1.00 94.62 165 MET A C 1
ATOM 1302 O O . MET A 1 165 ? -15.037 7.963 28.186 1.00 94.62 165 MET A O 1
ATOM 1306 N N . ASP A 1 166 ? -16.398 8.811 26.613 1.00 93.81 166 ASP A N 1
ATOM 1307 C CA . ASP A 1 166 ? -17.643 8.429 27.282 1.00 93.81 166 ASP A CA 1
ATOM 1308 C C . ASP A 1 166 ? -17.782 6.907 27.377 1.00 93.81 166 ASP A C 1
ATOM 1310 O O . ASP A 1 166 ? -18.060 6.384 28.455 1.00 93.81 166 ASP A O 1
ATOM 1314 N N . HIS A 1 167 ? -17.508 6.178 26.290 1.00 93.75 167 HIS A N 1
ATOM 1315 C CA . HIS A 1 167 ? -17.452 4.712 26.315 1.00 93.75 167 HIS A CA 1
ATOM 1316 C C . HIS A 1 167 ? -16.431 4.195 27.332 1.00 93.75 167 HIS A C 1
ATOM 1318 O O . HIS A 1 167 ? -16.731 3.266 28.077 1.00 93.75 167 HIS A O 1
ATOM 1324 N N . SER A 1 168 ? -15.242 4.801 27.392 1.00 92.69 168 SER A N 1
ATOM 1325 C CA . SER A 1 168 ? -14.179 4.376 28.312 1.00 92.69 168 SER A CA 1
ATOM 1326 C C . SER A 1 168 ? -14.583 4.575 29.773 1.00 92.69 168 SER A C 1
ATOM 1328 O O . SER A 1 168 ? -14.376 3.684 30.593 1.00 92.69 168 SER A O 1
ATOM 1330 N N . ARG A 1 169 ? -15.248 5.694 30.089 1.00 93.94 169 ARG A N 1
ATOM 1331 C CA . ARG A 1 169 ? -15.798 5.950 31.426 1.00 93.94 169 ARG A CA 1
ATOM 1332 C C . ARG A 1 169 ? -16.931 4.979 31.773 1.00 93.94 169 ARG A C 1
ATOM 1334 O O . ARG A 1 169 ? -16.945 4.430 32.870 1.00 93.94 169 ARG A O 1
ATOM 1341 N N . LEU A 1 170 ? -17.860 4.743 30.844 1.00 93.75 170 LEU A N 1
ATOM 1342 C CA . LEU A 1 170 ? -19.004 3.844 31.048 1.00 93.75 170 LEU A CA 1
ATOM 1343 C C . LEU A 1 170 ? -18.604 2.367 31.151 1.00 93.75 170 LEU A C 1
ATOM 1345 O O . LEU A 1 170 ? -19.298 1.601 31.812 1.00 93.75 170 LEU A O 1
ATOM 1349 N N . ASN A 1 171 ? -17.489 1.969 30.534 1.00 88.56 171 ASN A N 1
ATOM 1350 C CA . ASN A 1 171 ? -16.942 0.620 30.660 1.00 88.56 171 ASN A CA 1
ATOM 1351 C C . ASN A 1 171 ? -16.548 0.285 32.114 1.00 88.56 171 ASN A C 1
ATOM 1353 O O . ASN A 1 171 ? -16.471 -0.882 32.478 1.00 88.56 171 ASN A O 1
ATOM 1357 N N . GLY A 1 172 ? -16.273 1.295 32.951 1.00 86.06 172 GLY A N 1
ATOM 1358 C CA . GLY A 1 172 ? -15.975 1.115 34.378 1.00 86.06 172 GLY A CA 1
ATOM 1359 C C . GLY A 1 172 ? -14.642 0.420 34.684 1.00 86.06 172 GLY A C 1
ATOM 1360 O O . GLY A 1 172 ? -14.317 0.211 35.848 1.00 86.06 172 GLY A O 1
ATOM 1361 N N . ALA A 1 173 ? -13.859 0.079 33.657 1.00 86.69 173 ALA A N 1
ATOM 1362 C CA . ALA A 1 173 ? -12.569 -0.598 33.781 1.00 86.69 173 ALA A CA 1
ATOM 1363 C C . ALA A 1 173 ? -11.391 0.355 34.062 1.00 86.69 173 ALA A C 1
ATOM 1365 O O . ALA A 1 173 ? -10.283 -0.106 34.329 1.00 86.69 173 ALA A O 1
ATOM 1366 N N . PHE A 1 174 ? -11.612 1.670 33.981 1.00 91.06 174 PHE A N 1
ATOM 1367 C CA . PHE A 1 174 ? -10.578 2.693 34.123 1.00 91.06 174 PHE A CA 1
ATOM 1368 C C . PHE A 1 174 ? -10.875 3.589 35.323 1.00 91.06 174 PHE A C 1
ATOM 1370 O O . PHE A 1 174 ? -12.003 4.055 35.490 1.00 91.06 174 PHE A O 1
ATOM 1377 N N . ASP A 1 175 ? -9.853 3.851 36.137 1.00 94.38 175 ASP A N 1
ATOM 1378 C CA . ASP A 1 175 ? -9.915 4.903 37.147 1.00 94.38 175 ASP A CA 1
ATOM 1379 C C . ASP A 1 175 ? -9.706 6.293 36.517 1.00 94.38 175 ASP A C 1
ATOM 1381 O O . ASP A 1 175 ? -9.348 6.427 35.344 1.00 94.38 175 ASP A O 1
ATOM 1385 N N . GLU A 1 176 ? -9.931 7.351 37.297 1.00 95.69 176 GLU A N 1
ATOM 1386 C CA . GLU A 1 176 ? -9.843 8.726 36.789 1.00 95.69 176 GLU A CA 1
ATOM 1387 C C . GLU A 1 176 ? -8.435 9.076 36.279 1.00 95.69 176 GLU A C 1
ATOM 1389 O O . GLU A 1 176 ? -8.282 9.826 35.316 1.00 95.69 176 GLU A O 1
ATOM 1394 N N . SER A 1 177 ? -7.390 8.498 36.882 1.00 96.25 177 SER A N 1
ATOM 1395 C CA . SER A 1 177 ? -6.009 8.736 36.456 1.00 96.25 177 SER A CA 1
ATOM 1396 C C . SER A 1 177 ? -5.716 8.104 35.091 1.00 96.25 177 SER A C 1
ATOM 1398 O O . SER A 1 177 ? -5.096 8.739 34.234 1.00 96.25 177 SER A O 1
ATOM 1400 N N . ALA A 1 178 ? -6.237 6.897 34.855 1.00 95.88 178 ALA A N 1
ATOM 1401 C CA . ALA A 1 178 ? -6.142 6.185 33.592 1.00 95.88 178 ALA A CA 1
ATOM 1402 C C . ALA A 1 178 ? -6.971 6.868 32.496 1.00 95.88 178 ALA A C 1
ATOM 1404 O O . ALA A 1 178 ? -6.489 7.000 31.371 1.00 95.88 178 ALA A O 1
ATOM 1405 N N . LEU A 1 179 ? -8.169 7.370 32.821 1.00 96.25 179 LEU A N 1
ATOM 1406 C CA . LEU A 1 179 ? -8.981 8.163 31.891 1.00 96.25 179 LEU A CA 1
ATOM 1407 C C . LEU A 1 179 ? -8.264 9.460 31.486 1.00 96.25 179 LEU A C 1
ATOM 1409 O O . LEU A 1 179 ? -8.207 9.792 30.302 1.00 96.25 179 LEU A O 1
ATOM 1413 N N . GLU A 1 180 ? -7.647 10.169 32.432 1.00 97.25 180 GLU A N 1
ATOM 1414 C CA . GLU A 1 180 ? -6.857 11.368 32.131 1.00 97.25 180 GLU A CA 1
ATOM 1415 C C . GLU A 1 180 ? -5.615 11.062 31.285 1.00 97.25 180 GLU A C 1
ATOM 1417 O O . GLU A 1 180 ? -5.242 11.841 30.401 1.00 97.25 180 GLU A O 1
ATOM 1422 N N . PHE A 1 181 ? -4.969 9.920 31.521 1.00 96.62 181 PHE A N 1
ATOM 1423 C CA . PHE A 1 181 ? -3.865 9.455 30.688 1.00 96.62 181 PHE A CA 1
ATOM 1424 C C . PHE A 1 181 ? -4.329 9.130 29.260 1.00 96.62 181 PHE A C 1
ATOM 1426 O O . PHE A 1 181 ? -3.737 9.618 28.294 1.00 96.62 181 PHE A O 1
ATOM 1433 N N . GLN A 1 182 ? -5.430 8.390 29.115 1.00 95.25 182 GLN A N 1
ATOM 1434 C CA . GLN A 1 182 ? -6.042 8.057 27.828 1.00 95.25 182 GLN A CA 1
ATOM 1435 C C . GLN A 1 182 ? -6.447 9.318 27.052 1.00 95.25 182 GLN A C 1
ATOM 1437 O O . GLN A 1 182 ? -6.141 9.431 25.864 1.00 95.25 182 GLN A O 1
ATOM 1442 N N . ARG A 1 183 ? -7.032 10.316 27.728 1.00 95.50 183 ARG A N 1
ATOM 1443 C CA . ARG A 1 183 ? -7.352 11.627 27.143 1.00 95.50 183 ARG A CA 1
ATOM 1444 C C . ARG A 1 183 ? -6.106 12.312 26.575 1.00 95.50 183 ARG A C 1
ATOM 1446 O O . ARG A 1 183 ? -6.107 12.734 25.420 1.00 95.50 183 ARG A O 1
ATOM 1453 N N . LYS A 1 184 ? -5.017 12.377 27.350 1.00 96.56 184 LYS A N 1
ATOM 1454 C CA . LYS A 1 184 ? -3.742 12.972 26.902 1.00 96.56 184 LYS A CA 1
ATOM 1455 C C . LYS A 1 184 ? -3.131 12.225 25.715 1.00 96.56 184 LYS A C 1
ATOM 1457 O O . LYS A 1 184 ? -2.516 12.867 24.863 1.00 96.56 184 LYS A O 1
ATOM 1462 N N . ILE A 1 185 ? -3.268 10.896 25.660 1.00 95.81 185 ILE A N 1
ATOM 1463 C CA . ILE A 1 185 ? -2.836 10.097 24.504 1.00 95.81 185 ILE A CA 1
ATOM 1464 C C . ILE A 1 185 ? -3.627 10.511 23.274 1.00 95.81 185 ILE A C 1
ATOM 1466 O O . ILE A 1 185 ? -3.025 10.852 22.258 1.00 95.81 185 ILE A O 1
ATOM 1470 N N . LEU A 1 186 ? -4.956 10.515 23.361 1.00 94.25 186 LEU A N 1
ATOM 1471 C CA . LEU A 1 186 ? -5.799 10.841 22.218 1.00 94.25 186 LEU A CA 1
ATOM 1472 C C . LEU A 1 186 ? -5.496 12.256 21.695 1.00 94.25 186 LEU A C 1
ATOM 1474 O O . LEU A 1 186 ? -5.314 12.416 20.491 1.00 94.25 186 LEU A O 1
ATOM 1478 N N . GLU A 1 187 ? -5.317 13.248 22.579 1.00 94.50 187 GLU A N 1
ATOM 1479 C CA . GLU A 1 187 ? -4.998 14.645 22.211 1.00 94.50 187 GLU A CA 1
ATOM 1480 C C . GLU A 1 187 ? -3.660 14.793 21.477 1.00 94.50 187 GLU A C 1
ATOM 1482 O O . GLU A 1 187 ? -3.443 15.767 20.757 1.00 94.50 187 GLU A O 1
ATOM 1487 N N . ARG A 1 188 ? -2.744 13.837 21.661 1.00 96.00 188 ARG A N 1
ATOM 1488 C CA . ARG A 1 188 ? -1.394 13.854 21.078 1.00 96.00 188 ARG A CA 1
ATOM 1489 C C . ARG A 1 188 ? -1.184 12.807 19.988 1.00 96.00 188 ARG A C 1
ATOM 1491 O O . ARG A 1 188 ? -0.130 12.802 19.360 1.00 96.00 188 ARG A O 1
ATOM 1498 N N . SER A 1 189 ? -2.163 11.936 19.759 1.00 94.75 189 SER A N 1
ATOM 1499 C CA . SER A 1 189 ? -2.076 10.819 18.811 1.00 94.75 189 SER A CA 1
ATOM 1500 C C . SER A 1 189 ? -2.141 11.249 17.342 1.00 94.75 189 SER A C 1
ATOM 1502 O O . SER A 1 189 ? -1.750 10.486 16.464 1.00 94.75 189 SER A O 1
ATOM 1504 N N . GLY A 1 190 ? -2.641 12.459 17.066 1.00 94.44 190 GLY A N 1
ATOM 1505 C CA . GLY A 1 190 ? -2.933 12.920 15.706 1.00 94.44 190 GLY A CA 1
ATOM 1506 C C . GLY A 1 190 ? -4.216 12.326 15.110 1.00 94.44 190 GLY A C 1
ATOM 1507 O O . GLY A 1 190 ? -4.495 12.564 13.937 1.00 94.44 190 GLY A O 1
ATOM 1508 N N . LEU A 1 191 ? -4.998 11.575 15.895 1.00 93.75 191 LEU A N 1
ATOM 1509 C CA . LEU A 1 191 ? -6.316 11.077 15.505 1.00 93.75 191 LEU A CA 1
ATOM 1510 C C . LEU A 1 191 ? -7.367 12.186 15.640 1.00 93.75 191 LEU A C 1
ATOM 1512 O O . LEU A 1 191 ? -7.399 12.908 16.635 1.00 93.75 191 LEU A O 1
ATOM 1516 N N . GLY A 1 192 ? -8.225 12.316 14.628 1.00 92.12 192 GLY A N 1
ATOM 1517 C CA . GLY A 1 192 ? -9.343 13.263 14.626 1.00 92.12 192 GLY A CA 1
ATOM 1518 C C . GLY A 1 192 ? -10.684 12.587 14.904 1.00 92.12 192 GLY A C 1
ATOM 1519 O O . GLY A 1 192 ? -10.771 11.362 14.988 1.00 92.12 192 GLY A O 1
ATOM 1520 N N . ASP A 1 193 ? -11.756 13.380 14.947 1.00 93.88 193 ASP A N 1
ATOM 1521 C CA . ASP A 1 193 ? -13.129 12.878 15.136 1.00 93.88 193 ASP A CA 1
ATOM 1522 C C . ASP A 1 193 ? -13.661 12.033 13.961 1.00 93.88 193 ASP A C 1
ATOM 1524 O O . ASP A 1 193 ? -14.718 11.415 14.062 1.00 93.88 193 ASP A O 1
ATOM 1528 N N . GLU A 1 194 ? -12.907 11.972 12.862 1.00 93.62 194 GLU A N 1
ATOM 1529 C CA . GLU A 1 194 ? -13.166 11.130 11.688 1.00 93.62 194 GLU A CA 1
ATOM 1530 C C . GLU A 1 194 ? -12.500 9.747 11.775 1.00 93.62 194 GLU A C 1
ATOM 1532 O O . GLU A 1 194 ? -12.411 9.030 10.780 1.00 93.62 194 GLU A O 1
ATOM 1537 N N . THR A 1 195 ? -12.008 9.367 12.955 1.00 94.88 195 THR A N 1
ATOM 1538 C CA . THR A 1 195 ? -11.401 8.052 13.184 1.00 94.88 195 THR A CA 1
ATOM 1539 C C . THR A 1 195 ? -12.483 6.984 13.333 1.00 94.88 195 THR A C 1
ATOM 1541 O O . THR A 1 195 ? -13.507 7.202 13.980 1.00 94.88 195 THR A O 1
ATOM 1544 N N . TYR A 1 196 ? -12.249 5.811 12.748 1.00 96.00 196 TYR A N 1
ATOM 1545 C CA . TYR A 1 196 ? -13.143 4.656 12.835 1.00 96.00 196 TYR A CA 1
ATOM 1546 C C . TYR A 1 196 ? -12.537 3.601 13.751 1.00 96.00 196 TYR A C 1
ATOM 1548 O O . TYR A 1 196 ? -11.315 3.442 13.784 1.00 96.00 196 TYR A O 1
ATOM 1556 N N . VAL A 1 197 ? -13.383 2.874 14.476 1.00 94.38 197 VAL A N 1
ATOM 1557 C CA . VAL A 1 197 ? -12.961 1.757 15.331 1.00 94.38 197 VAL A CA 1
ATOM 1558 C C . VAL A 1 197 ? -13.778 0.498 15.013 1.00 94.38 197 VAL A C 1
ATOM 1560 O O . VAL A 1 197 ? -14.864 0.601 14.436 1.00 94.38 197 VAL A O 1
ATOM 1563 N N . PRO A 1 198 ? -13.275 -0.705 15.347 1.00 95.69 198 PRO A N 1
ATOM 1564 C CA . PRO A 1 198 ? -13.978 -1.951 15.055 1.00 95.69 198 PRO A CA 1
ATOM 1565 C C . PRO A 1 198 ? -15.351 -1.998 15.727 1.00 95.69 198 PRO A C 1
ATOM 1567 O O . PRO A 1 198 ? -15.497 -1.558 16.867 1.00 95.69 198 PRO A O 1
ATOM 1570 N N . GLU A 1 199 ? -16.339 -2.620 15.076 1.00 95.56 199 GLU A N 1
ATOM 1571 C CA . GLU A 1 199 ? -17.716 -2.768 15.588 1.00 95.56 199 GLU A CA 1
ATOM 1572 C C . GLU A 1 199 ? -17.754 -3.307 17.031 1.00 95.56 199 GLU A C 1
ATOM 1574 O O . GLU A 1 199 ? -18.497 -2.806 17.872 1.00 95.56 199 GLU A O 1
ATOM 1579 N N . ALA A 1 200 ? -16.873 -4.260 17.352 1.00 95.88 200 ALA A N 1
ATOM 1580 C CA . ALA A 1 200 ? -16.729 -4.836 18.689 1.00 95.88 200 ALA A CA 1
ATOM 1581 C C . ALA A 1 200 ? -16.449 -3.807 19.801 1.00 95.88 200 ALA A C 1
ATOM 1583 O O . ALA A 1 200 ? -16.842 -4.029 20.948 1.00 95.88 200 ALA A O 1
ATOM 1584 N N . MET A 1 201 ? -15.800 -2.687 19.468 1.00 94.00 201 MET A N 1
ATOM 1585 C CA . MET A 1 201 ? -15.456 -1.606 20.398 1.00 94.00 201 MET A CA 1
ATOM 1586 C C . MET A 1 201 ? -16.613 -0.624 20.633 1.00 94.00 201 MET A C 1
ATOM 1588 O O . MET A 1 201 ? -16.559 0.186 21.559 1.00 94.00 201 MET A O 1
ATOM 1592 N N . HIS A 1 202 ? -17.674 -0.692 19.822 1.00 93.62 202 HIS A N 1
ATOM 1593 C CA . HIS A 1 202 ? -18.873 0.128 19.997 1.00 93.62 202 HIS A CA 1
ATOM 1594 C C . HIS A 1 202 ? -19.886 -0.479 20.986 1.00 93.62 202 HIS A C 1
ATOM 1596 O O . HIS A 1 202 ? -20.876 0.180 21.305 1.00 93.62 202 HIS A O 1
ATOM 1602 N N . HIS A 1 203 ? -19.658 -1.694 21.488 1.00 92.50 203 HIS A N 1
ATOM 1603 C CA . HIS A 1 203 ? -20.486 -2.299 22.534 1.00 92.50 203 HIS A CA 1
ATOM 1604 C C . HIS A 1 203 ? -20.100 -1.795 23.934 1.00 92.50 203 HIS A C 1
ATOM 1606 O O . HIS A 1 203 ? -18.949 -1.428 24.175 1.00 92.50 203 HIS A O 1
ATOM 1612 N N . LEU A 1 204 ? -21.064 -1.796 24.863 1.00 91.25 204 LEU A N 1
ATOM 1613 C CA . LEU A 1 204 ? -20.842 -1.560 26.294 1.00 91.25 204 LEU A CA 1
ATOM 1614 C C . LEU A 1 204 ? -21.293 -2.796 27.093 1.00 91.25 204 LEU A C 1
ATOM 1616 O O . LEU A 1 204 ? -22.501 -3.040 27.160 1.00 91.25 204 LEU A O 1
ATOM 1620 N N . PRO A 1 205 ? -20.372 -3.557 27.712 1.00 89.62 205 PRO A N 1
ATOM 1621 C CA . PRO A 1 205 ? -18.911 -3.454 27.586 1.00 89.62 205 PRO A CA 1
ATOM 1622 C C . PRO A 1 205 ? -18.416 -3.851 26.176 1.00 89.62 205 PRO A C 1
ATOM 1624 O O . PRO A 1 205 ? -19.151 -4.525 25.445 1.00 89.62 205 PRO A O 1
ATOM 1627 N N . PRO A 1 206 ? -17.190 -3.457 25.772 1.00 92.38 206 PRO A N 1
ATOM 1628 C CA . PRO A 1 206 ? -16.582 -3.899 24.516 1.00 92.38 206 PRO A CA 1
ATOM 1629 C C . PRO A 1 206 ? -16.518 -5.427 24.420 1.00 92.38 206 PRO A C 1
ATOM 1631 O O . PRO A 1 206 ? -16.298 -6.106 25.420 1.00 92.38 206 PRO A O 1
ATOM 1634 N N . GLN A 1 207 ? -16.669 -5.967 23.209 1.00 94.19 207 GLN A N 1
ATOM 1635 C CA . GLN A 1 207 ? -16.705 -7.419 22.966 1.00 94.19 207 GLN A CA 1
ATOM 1636 C C . GLN A 1 207 ? -15.593 -7.866 22.000 1.00 94.19 207 GLN A C 1
ATOM 1638 O O . GLN A 1 207 ? -15.888 -8.349 20.901 1.00 94.19 207 GLN A O 1
ATOM 1643 N N . PRO A 1 208 ? -14.306 -7.673 22.348 1.00 94.25 208 PRO A N 1
ATOM 1644 C CA . PRO A 1 208 ? -13.210 -8.137 21.510 1.00 94.25 208 PRO A CA 1
ATOM 1645 C C . PRO A 1 208 ? -13.204 -9.669 21.458 1.00 94.25 208 PRO A C 1
ATOM 1647 O O . PRO A 1 208 ? -13.330 -10.345 22.473 1.00 94.25 208 PRO A O 1
ATOM 1650 N N . SER A 1 209 ? -13.060 -10.227 20.259 1.00 96.94 209 SER A N 1
ATOM 1651 C CA . SER A 1 209 ? -12.894 -11.668 20.057 1.00 96.94 209 SER A CA 1
ATOM 1652 C C . SER A 1 209 ? -12.167 -11.934 18.744 1.00 96.94 209 SER A C 1
ATOM 1654 O O . SER A 1 209 ? -12.209 -11.115 17.822 1.00 96.94 209 SER A O 1
ATOM 1656 N N . MET A 1 210 ? -11.558 -13.115 18.617 1.00 97.81 210 MET A N 1
ATOM 1657 C CA . MET A 1 210 ? -10.948 -13.545 17.353 1.00 97.81 210 MET A CA 1
ATOM 1658 C C . MET A 1 210 ? -11.960 -13.596 16.202 1.00 97.81 210 MET A C 1
ATOM 1660 O O . MET A 1 210 ? -11.614 -13.299 15.059 1.00 97.81 210 MET A O 1
ATOM 1664 N N . ALA A 1 211 ? -13.219 -13.933 16.497 1.00 97.88 211 ALA A N 1
ATOM 1665 C CA . ALA A 1 211 ? -14.294 -13.922 15.512 1.00 97.88 211 ALA A CA 1
ATOM 1666 C C . ALA A 1 211 ? -14.604 -12.497 15.023 1.00 97.88 211 ALA A C 1
ATOM 1668 O O . ALA A 1 211 ? -14.703 -12.273 13.817 1.00 97.88 211 ALA A O 1
ATOM 1669 N N . ALA A 1 212 ? -14.699 -11.526 15.939 1.00 97.38 212 ALA A N 1
ATOM 1670 C CA . ALA A 1 212 ? -14.932 -10.128 15.585 1.00 97.38 212 ALA A CA 1
ATOM 1671 C C . ALA A 1 212 ? -13.759 -9.524 14.797 1.00 97.38 212 ALA A C 1
ATOM 1673 O O . ALA A 1 212 ? -13.984 -8.859 13.789 1.00 97.38 212 ALA A O 1
ATOM 1674 N N . ALA A 1 213 ? -12.518 -9.817 15.199 1.00 97.56 213 ALA A N 1
ATOM 1675 C CA . ALA A 1 213 ? -11.323 -9.372 14.484 1.00 97.56 213 ALA A CA 1
ATOM 1676 C C . ALA A 1 213 ? -11.244 -9.961 13.065 1.00 97.56 213 ALA A C 1
ATOM 1678 O O . ALA A 1 213 ? -10.916 -9.254 12.115 1.00 97.56 213 ALA A O 1
ATOM 1679 N N . ARG A 1 214 ? -11.600 -11.244 12.886 1.00 97.88 214 ARG A N 1
ATOM 1680 C CA . ARG A 1 214 ? -11.674 -11.863 11.552 1.00 97.88 214 ARG A CA 1
ATOM 1681 C C . ARG A 1 214 ? -12.737 -11.194 10.683 1.00 97.88 214 ARG A C 1
ATOM 1683 O O . ARG A 1 214 ? -12.451 -10.884 9.532 1.00 97.88 214 ARG A O 1
ATOM 1690 N N . LYS A 1 215 ? -13.927 -10.937 11.236 1.00 97.06 215 LYS A N 1
ATOM 1691 C CA . LYS A 1 215 ? -15.013 -10.246 10.526 1.00 97.06 215 LYS A CA 1
ATOM 1692 C C . LYS A 1 215 ? -14.574 -8.856 10.053 1.00 97.06 215 LYS A C 1
ATOM 1694 O O . LYS A 1 215 ? -14.824 -8.502 8.906 1.00 97.06 215 LYS A O 1
ATOM 1699 N N . GLU A 1 216 ? -13.908 -8.084 10.911 1.00 97.19 216 GLU A N 1
ATOM 1700 C CA . GLU A 1 216 ? -13.355 -6.778 10.536 1.00 97.19 216 GLU A CA 1
ATOM 1701 C C . GLU A 1 216 ? -12.304 -6.916 9.427 1.00 97.19 216 GLU A C 1
ATOM 1703 O O . GLU A 1 216 ? -12.391 -6.230 8.411 1.00 97.19 216 GLU A O 1
ATOM 1708 N N . ALA A 1 217 ? -11.341 -7.828 9.587 1.00 97.62 217 ALA A N 1
ATOM 1709 C CA . ALA A 1 217 ? -10.289 -8.045 8.600 1.00 97.62 217 ALA A CA 1
ATOM 1710 C C . ALA A 1 217 ? -10.866 -8.415 7.225 1.00 97.62 217 ALA A C 1
ATOM 1712 O O . ALA A 1 217 ? -10.447 -7.848 6.219 1.00 97.62 217 ALA A O 1
ATOM 1713 N N . GLU A 1 218 ? -11.863 -9.304 7.174 1.00 97.44 218 GLU A N 1
ATOM 1714 C CA . GLU A 1 218 ? -12.571 -9.651 5.939 1.00 97.44 218 GLU A CA 1
ATOM 1715 C C . GLU A 1 218 ? -13.219 -8.415 5.302 1.00 97.44 218 GLU A C 1
ATOM 1717 O O . GLU A 1 218 ? -13.013 -8.157 4.118 1.00 97.44 218 GLU A O 1
ATOM 1722 N N . GLN A 1 219 ? -13.945 -7.606 6.079 1.00 96.25 219 GLN A N 1
ATOM 1723 C CA . GLN A 1 219 ? -14.589 -6.390 5.573 1.00 96.25 219 GLN A CA 1
ATOM 1724 C C . GLN A 1 219 ? -13.580 -5.377 5.020 1.00 96.25 219 GLN A C 1
ATOM 1726 O O . GLN A 1 219 ? -13.785 -4.834 3.934 1.00 96.25 219 GLN A O 1
ATOM 1731 N N . VAL A 1 220 ? -12.487 -5.130 5.745 1.00 97.12 220 VAL A N 1
ATOM 1732 C CA . VAL A 1 220 ? -11.461 -4.155 5.356 1.00 97.12 220 VAL A CA 1
ATOM 1733 C C . VAL A 1 220 ? -10.689 -4.635 4.126 1.00 97.12 220 VAL A C 1
ATOM 1735 O O . VAL A 1 220 ? -10.525 -3.876 3.170 1.00 97.12 220 VAL A O 1
ATOM 1738 N N . ILE A 1 221 ? -10.234 -5.891 4.125 1.00 97.00 221 ILE A N 1
ATOM 1739 C CA . ILE A 1 221 ? -9.423 -6.454 3.039 1.00 97.00 221 ILE A CA 1
ATOM 1740 C C . ILE A 1 221 ? -10.264 -6.585 1.770 1.00 97.00 221 ILE A C 1
ATOM 1742 O O . ILE A 1 221 ? -9.874 -6.056 0.729 1.00 97.00 221 ILE A O 1
ATOM 1746 N N . PHE A 1 222 ? -11.428 -7.238 1.838 1.00 96.62 222 PHE A N 1
ATOM 1747 C CA . PHE A 1 222 ? -12.271 -7.406 0.653 1.00 96.62 222 PHE A CA 1
ATOM 1748 C C . PHE A 1 222 ? -12.845 -6.076 0.176 1.00 96.62 222 PHE A C 1
ATOM 1750 O O . PHE A 1 222 ? -12.832 -5.815 -1.022 1.00 96.62 222 PHE A O 1
ATOM 1757 N N . GLY A 1 223 ? -13.230 -5.180 1.088 1.00 96.62 223 GLY A N 1
ATOM 1758 C CA . GLY A 1 223 ? -13.687 -3.844 0.717 1.00 96.62 223 GLY A CA 1
ATOM 1759 C C . GLY A 1 223 ? -12.623 -3.030 -0.030 1.00 96.62 223 GLY A C 1
ATOM 1760 O O . GLY A 1 223 ? -12.953 -2.320 -0.979 1.00 96.62 223 GLY A O 1
ATOM 1761 N N . ALA A 1 224 ? -11.343 -3.148 0.340 1.00 97.50 224 ALA A N 1
ATOM 1762 C CA . ALA A 1 224 ? -10.250 -2.522 -0.404 1.00 97.50 224 ALA A CA 1
ATOM 1763 C C . ALA A 1 224 ? -10.005 -3.204 -1.764 1.00 97.50 224 ALA A C 1
ATOM 1765 O O . ALA A 1 224 ? -9.842 -2.520 -2.777 1.00 97.50 224 ALA A O 1
ATOM 1766 N N . LEU A 1 225 ? -10.014 -4.541 -1.805 1.00 96.25 225 LEU A N 1
ATOM 1767 C CA . LEU A 1 225 ? -9.805 -5.313 -3.034 1.00 96.25 225 LEU A CA 1
ATOM 1768 C C . LEU A 1 225 ? -10.909 -5.078 -4.071 1.00 96.25 225 LEU A C 1
ATOM 1770 O O . LEU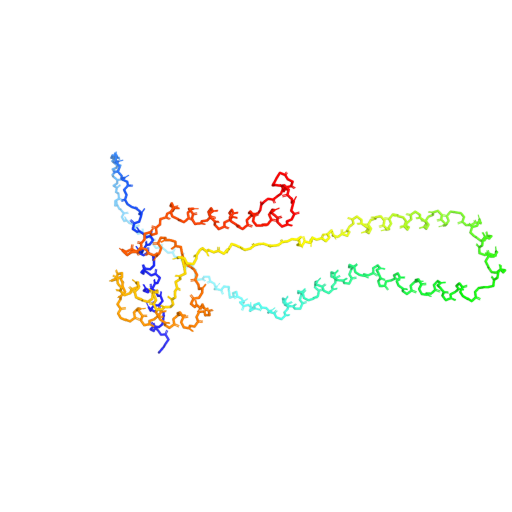 A 1 225 ? -10.600 -4.922 -5.250 1.00 96.25 225 LEU A O 1
ATOM 1774 N N . ASP A 1 226 ? -12.171 -4.989 -3.653 1.00 95.56 226 ASP A N 1
ATOM 1775 C CA . ASP A 1 226 ? -13.300 -4.714 -4.546 1.00 95.56 226 ASP A CA 1
ATOM 1776 C C . ASP A 1 226 ? -13.132 -3.369 -5.261 1.00 95.56 226 ASP A C 1
ATOM 1778 O O . ASP A 1 226 ? -13.360 -3.257 -6.469 1.00 95.56 226 ASP A O 1
ATOM 1782 N N . VAL A 1 227 ? -12.679 -2.342 -4.534 1.00 96.12 227 VAL A N 1
ATOM 1783 C CA . VAL A 1 227 ? -12.372 -1.029 -5.115 1.00 96.12 227 VAL A CA 1
ATOM 1784 C C . VAL A 1 227 ? -11.183 -1.128 -6.072 1.00 96.12 227 VAL A C 1
ATOM 1786 O O . VAL A 1 227 ? -11.265 -0.612 -7.187 1.00 96.12 227 VAL A O 1
ATOM 1789 N N . LEU A 1 228 ? -10.113 -1.824 -5.678 1.00 96.62 228 LEU A N 1
ATOM 1790 C CA . LEU A 1 228 ? -8.906 -1.985 -6.491 1.00 96.62 228 LEU A CA 1
ATOM 1791 C C . LEU A 1 228 ? -9.189 -2.707 -7.818 1.00 96.62 228 LEU A C 1
ATOM 1793 O O . LEU A 1 228 ? -8.790 -2.237 -8.884 1.00 96.62 228 LEU A O 1
ATOM 1797 N N . PHE A 1 229 ? -9.901 -3.836 -7.782 1.00 95.94 229 PHE A N 1
ATOM 1798 C CA . PHE A 1 229 ? -10.235 -4.599 -8.988 1.00 95.94 229 PHE A CA 1
ATOM 1799 C C . PHE A 1 229 ? -11.217 -3.850 -9.886 1.00 95.94 229 PHE A C 1
ATOM 1801 O O . PHE A 1 229 ? -11.104 -3.916 -11.111 1.00 95.94 229 PHE A O 1
ATOM 1808 N N . ARG A 1 230 ? -12.140 -3.080 -9.300 1.00 94.94 230 ARG A N 1
ATOM 1809 C CA . ARG A 1 230 ? -13.037 -2.212 -10.067 1.00 94.94 230 ARG A CA 1
ATOM 1810 C C . ARG A 1 230 ? -12.279 -1.105 -10.802 1.00 94.94 230 ARG A C 1
ATOM 1812 O O . ARG A 1 230 ? -12.608 -0.834 -11.953 1.00 94.94 230 ARG A O 1
ATOM 1819 N N . ASN A 1 231 ? -11.289 -0.480 -10.167 1.00 95.69 231 ASN A N 1
ATOM 1820 C CA . ASN A 1 231 ? -10.527 0.619 -10.767 1.00 95.69 231 ASN A CA 1
ATOM 1821 C C . ASN A 1 231 ? -9.535 0.132 -11.834 1.00 95.69 231 ASN A C 1
ATOM 1823 O O . ASN A 1 231 ? -9.390 0.757 -12.882 1.00 95.69 231 ASN A O 1
ATOM 1827 N N . THR A 1 232 ? -8.875 -1.000 -11.585 1.00 95.19 232 THR A N 1
ATOM 1828 C CA . THR A 1 232 ? -7.841 -1.545 -12.480 1.00 95.19 232 THR A CA 1
ATOM 1829 C C . THR A 1 232 ? -8.391 -2.396 -13.622 1.00 95.19 232 THR A C 1
ATOM 1831 O O . THR A 1 232 ? -7.673 -2.645 -14.590 1.00 95.19 232 THR A O 1
ATOM 1834 N N . ALA A 1 233 ? -9.632 -2.885 -13.507 1.00 94.19 233 ALA A N 1
ATOM 1835 C CA . ALA A 1 233 ? -10.223 -3.892 -14.393 1.00 94.19 233 ALA A CA 1
ATOM 1836 C C . ALA A 1 233 ? -9.394 -5.192 -14.515 1.00 94.19 233 ALA A C 1
ATOM 1838 O O . ALA A 1 233 ? -9.588 -5.982 -15.443 1.00 94.19 233 ALA A O 1
ATOM 1839 N N . ILE A 1 234 ? -8.480 -5.439 -13.569 1.00 94.38 234 ILE A N 1
ATOM 1840 C CA . ILE A 1 234 ? -7.709 -6.679 -13.476 1.00 94.38 234 ILE A CA 1
ATOM 1841 C C . ILE A 1 234 ? -8.614 -7.758 -12.889 1.00 94.38 234 ILE A C 1
ATOM 1843 O O . ILE A 1 234 ? -9.314 -7.535 -11.901 1.00 94.38 234 ILE A O 1
ATOM 1847 N N . ARG A 1 235 ? -8.602 -8.959 -13.472 1.00 94.94 235 ARG A N 1
ATOM 1848 C CA . ARG A 1 235 ? -9.352 -10.078 -12.895 1.00 94.94 235 ARG A CA 1
ATOM 1849 C C . ARG A 1 235 ? -8.544 -10.653 -11.732 1.00 94.94 235 ARG A C 1
ATOM 1851 O O . ARG A 1 235 ? -7.343 -10.855 -11.895 1.00 94.94 235 ARG A O 1
ATOM 1858 N N . PRO A 1 236 ? -9.176 -11.053 -10.615 1.00 93.56 236 PRO A N 1
ATOM 1859 C CA . PRO A 1 236 ? -8.459 -11.671 -9.496 1.00 93.56 236 PRO A CA 1
ATOM 1860 C C . PRO A 1 236 ? -7.604 -12.885 -9.900 1.00 93.56 236 PRO A C 1
ATOM 1862 O O . PRO A 1 236 ? -6.552 -13.122 -9.323 1.00 93.56 236 PRO A O 1
ATOM 1865 N N . LYS A 1 237 ? -8.016 -13.626 -10.941 1.00 95.62 237 LYS A N 1
ATOM 1866 C CA . LYS A 1 237 ? -7.272 -14.776 -11.490 1.00 95.62 237 LYS A CA 1
ATOM 1867 C C . LYS A 1 237 ? -5.963 -14.406 -12.198 1.00 95.62 237 LYS A C 1
ATOM 1869 O O . LYS A 1 237 ? -5.135 -15.285 -12.400 1.00 95.62 237 LYS A O 1
ATOM 1874 N N . ASP A 1 238 ? -5.800 -13.148 -12.601 1.00 95.50 238 ASP A N 1
ATOM 1875 C CA . ASP A 1 238 ? -4.584 -12.652 -13.252 1.00 95.50 238 ASP A CA 1
ATOM 1876 C C . ASP A 1 238 ? -3.527 -12.210 -12.216 1.00 95.50 238 ASP A C 1
ATOM 1878 O O . ASP A 1 238 ? -2.379 -11.939 -12.567 1.00 95.50 238 ASP A O 1
ATOM 1882 N N . VAL A 1 239 ? -3.889 -12.162 -10.926 1.00 95.19 239 VAL A N 1
ATOM 1883 C CA . VAL A 1 239 ? -2.957 -11.887 -9.829 1.00 95.19 239 VAL A CA 1
ATOM 1884 C C . VAL A 1 239 ? -2.128 -13.141 -9.555 1.00 95.19 239 VAL A C 1
ATOM 1886 O O . VAL A 1 239 ? -2.629 -14.137 -9.043 1.00 95.19 239 VAL A O 1
ATOM 1889 N N . GLY A 1 240 ? -0.841 -13.092 -9.900 1.00 96.38 240 GLY A N 1
ATOM 1890 C CA . GLY A 1 240 ? 0.066 -14.228 -9.707 1.00 96.38 240 GLY A CA 1
ATOM 1891 C C . GLY A 1 240 ? 0.593 -14.386 -8.279 1.00 96.38 240 GLY A C 1
ATOM 1892 O O . GLY A 1 240 ? 1.009 -15.479 -7.904 1.00 96.38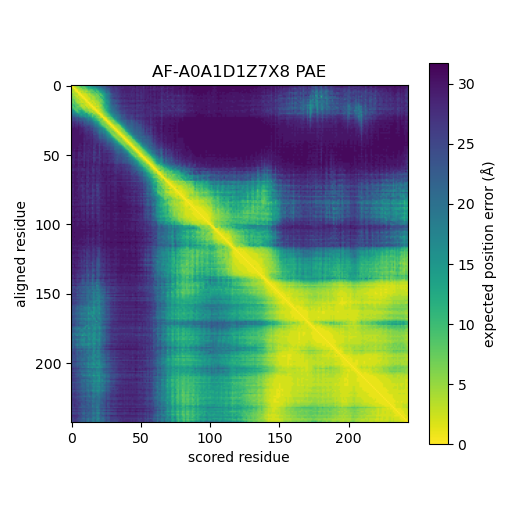 240 GLY A O 1
ATOM 1893 N N . ILE A 1 241 ? 0.619 -13.306 -7.493 1.00 95.50 241 ILE A N 1
ATOM 1894 C CA . ILE A 1 241 ? 1.200 -13.281 -6.145 1.00 95.50 241 ILE A CA 1
ATOM 1895 C C . ILE A 1 241 ? 0.333 -12.393 -5.250 1.00 95.50 241 ILE A C 1
ATOM 1897 O O . ILE A 1 241 ? 0.041 -11.255 -5.613 1.00 95.50 241 ILE A O 1
ATOM 1901 N N . LEU A 1 242 ? -0.027 -12.914 -4.076 1.00 94.38 242 LEU A N 1
ATOM 1902 C CA . LEU A 1 242 ? -0.605 -12.172 -2.958 1.00 94.38 242 LEU A CA 1
ATOM 1903 C C . LEU A 1 242 ? 0.390 -12.242 -1.794 1.00 94.38 242 LEU A C 1
ATOM 1905 O O . LEU A 1 242 ? 0.921 -13.320 -1.520 1.00 94.38 242 LEU A O 1
ATOM 1909 N N . VAL A 1 243 ? 0.668 -11.099 -1.170 1.00 92.94 243 VAL A N 1
ATOM 1910 C CA . VAL A 1 243 ? 1.616 -10.951 -0.054 1.00 92.94 243 VAL A CA 1
ATOM 1911 C C . VAL A 1 243 ? 0.849 -10.640 1.216 1.00 92.94 243 VAL A C 1
ATOM 1913 O O . VAL A 1 243 ? -0.081 -9.809 1.122 1.00 92.94 243 VAL A O 1
#